Protein AF-0000000072336433 (afdb_homodimer)

Organism: Babesia divergens (NCBI:txid32595)

pLDDT: mean 91.92, std 10.94, range [42.88, 98.5]

Sequence (208 aa):
MDLQTISKKQLVAEVAQTVEMTQKDAGAVIDEFIRLIGKYLSENKEVSIPKFGLFHNSLRGARTMKNLKTGQMYTASPVYVPILRFYDGIKEEINQSLKPEQPQMDLQTISKKQLVAEVAQTVEMTQKDAGAVIDEFIRLIGKYLSENKEVSIPKFGLFHNSLRGARTMKNLKTGQMYTASPVYVPILRFYDGIKEEINQSLKPEQPQ

Solvent-accessible surface area (backbone atoms only — not comparable to full-atom values): 11335 Å² total; per-residue (Å²): 132,86,66,52,69,44,44,48,69,58,50,29,46,52,37,8,62,75,70,70,49,52,49,68,57,36,38,50,47,52,51,44,47,53,51,49,53,53,51,38,41,29,69,62,23,27,40,42,37,86,85,44,30,37,38,34,69,41,79,42,69,63,40,82,42,70,39,83,89,80,64,48,77,43,73,45,58,35,44,55,40,69,42,52,48,62,32,68,64,46,39,49,50,28,38,69,60,57,48,57,74,61,79,127,132,86,66,53,69,44,44,47,70,59,49,28,46,52,37,8,62,73,72,69,50,51,49,67,59,38,37,48,46,52,50,44,47,52,50,50,52,54,52,38,41,29,68,62,24,28,40,41,37,86,84,45,28,37,36,35,69,42,79,42,70,63,42,82,43,69,39,82,90,79,63,48,76,45,72,46,60,34,43,55,39,70,41,53,46,63,34,67,66,48,40,50,49,30,38,69,60,58,49,59,73,60,78,125

Structure (mmCIF, N/CA/C/O backbone):
data_AF-0000000072336433-model_v1
#
loop_
_entity.id
_entity.type
_entity.pdbx_description
1 polymer 'DNA-binding protein HU'
#
loop_
_atom_site.group_PDB
_atom_site.id
_atom_site.type_symbol
_atom_site.label_atom_id
_atom_site.label_alt_id
_atom_site.label_comp_id
_atom_site.label_asym_id
_atom_site.label_entity_id
_atom_site.label_seq_id
_atom_site.pdbx_PDB_ins_code
_atom_site.Cartn_x
_atom_site.Cartn_y
_atom_site.Cartn_z
_atom_site.occupancy
_atom_site.B_iso_or_equiv
_atom_site.auth_seq_id
_atom_site.auth_comp_id
_atom_site.auth_asym_id
_atom_site.auth_atom_id
_atom_site.pdbx_PDB_model_num
ATOM 1 N N . MET A 1 1 ? -19.062 1.707 13.086 1 43.38 1 MET A N 1
ATOM 2 C CA . MET A 1 1 ? -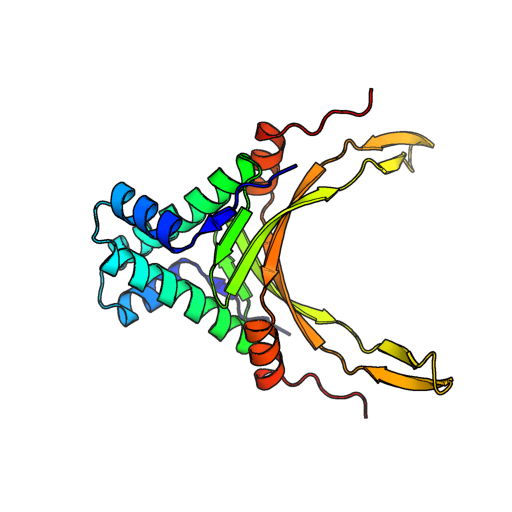19.297 1.31 11.695 1 43.38 1 MET A CA 1
ATOM 3 C C . MET A 1 1 ? -18.391 0.149 11.305 1 43.38 1 MET A C 1
ATOM 5 O O . MET A 1 1 ? -17.172 0.237 11.445 1 43.38 1 MET A O 1
ATOM 9 N N . ASP A 1 2 ? -18.656 -1.114 11.523 1 54.03 2 ASP A N 1
ATOM 10 C CA . ASP A 1 2 ? -18.062 -2.449 11.5 1 54.03 2 ASP A CA 1
ATOM 11 C C . ASP A 1 2 ? -17.344 -2.709 10.172 1 54.03 2 ASP A C 1
ATOM 13 O O . ASP A 1 2 ? -18 -2.955 9.156 1 54.03 2 ASP A O 1
ATOM 17 N N . LEU A 1 3 ? -16.188 -1.894 9.891 1 69.38 3 LEU A N 1
ATOM 18 C CA . LEU A 1 3 ? -15.523 -2.057 8.602 1 69.38 3 LEU A CA 1
ATOM 19 C C . LEU A 1 3 ? -15.141 -3.514 8.367 1 69.38 3 LEU A C 1
ATOM 21 O O . LEU A 1 3 ? -14.617 -4.176 9.266 1 69.38 3 LEU A O 1
ATOM 25 N N . GLN A 1 4 ? -15.906 -4.25 7.531 1 89.75 4 GLN A N 1
ATOM 26 C CA . GLN A 1 4 ? -15.609 -5.613 7.109 1 89.75 4 GLN A CA 1
ATOM 27 C C . GLN A 1 4 ? -14.164 -5.742 6.629 1 89.75 4 GLN A C 1
ATOM 29 O O . GLN A 1 4 ? -13.695 -4.922 5.844 1 89.75 4 GLN A O 1
ATOM 34 N N . THR A 1 5 ? -13.453 -6.664 7.363 1 94.75 5 THR A N 1
ATOM 35 C CA . THR A 1 5 ? -12.062 -6.91 7.004 1 94.75 5 THR A CA 1
ATOM 36 C C . THR A 1 5 ? -11.922 -8.219 6.238 1 94.75 5 THR A C 1
ATOM 38 O O . THR A 1 5 ? -12.422 -9.258 6.68 1 94.75 5 THR A O 1
ATOM 41 N N . ILE A 1 6 ? -11.344 -8.164 5.02 1 96.62 6 ILE A N 1
ATOM 42 C CA . ILE A 1 6 ? -11.055 -9.328 4.191 1 96.62 6 ILE A CA 1
ATOM 43 C C . ILE A 1 6 ? -9.664 -9.867 4.527 1 96.62 6 ILE A C 1
ATOM 45 O O . ILE A 1 6 ? -8.68 -9.117 4.527 1 96.62 6 ILE A O 1
ATOM 49 N N . SER A 1 7 ? -9.602 -11.148 4.805 1 96.88 7 SER A N 1
ATOM 50 C CA . SER A 1 7 ? -8.336 -11.766 5.172 1 96.88 7 SER A CA 1
ATOM 51 C C . SER A 1 7 ? -7.57 -12.242 3.938 1 96.88 7 SER A C 1
ATOM 53 O O . SER A 1 7 ? -8.156 -12.414 2.869 1 96.88 7 SER A O 1
ATOM 55 N N . LYS A 1 8 ? -6.273 -12.445 4.195 1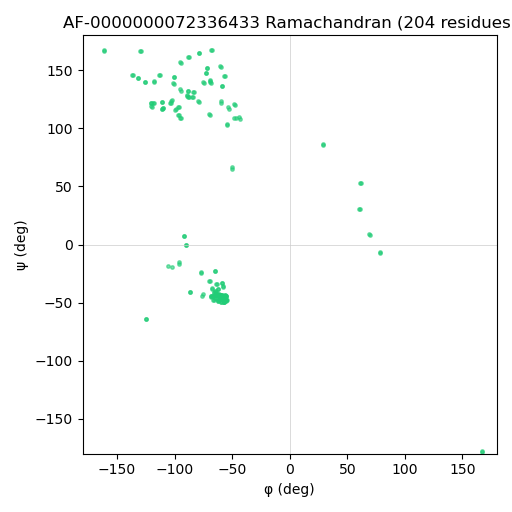 96.75 8 LYS A N 1
ATOM 56 C CA . LYS A 1 8 ? -5.441 -12.992 3.129 1 96.75 8 LYS A CA 1
ATOM 57 C C . LYS A 1 8 ? -5.996 -14.328 2.633 1 96.75 8 LYS A C 1
ATOM 59 O O . LYS A 1 8 ? -6 -14.594 1.429 1 96.75 8 LYS A O 1
ATOM 64 N N . LYS A 1 9 ? -6.344 -15.18 3.551 1 97 9 LYS A N 1
ATOM 65 C CA . LYS A 1 9 ? -6.867 -16.5 3.197 1 97 9 LYS A CA 1
ATOM 66 C C . LYS A 1 9 ? -8.07 -16.375 2.26 1 97 9 LYS A C 1
ATOM 68 O O . LYS A 1 9 ? -8.156 -17.094 1.262 1 97 9 LYS A O 1
ATOM 73 N N . GLN A 1 10 ? -9.023 -15.5 2.625 1 97.38 10 GLN A N 1
ATOM 74 C CA . GLN A 1 10 ? -10.188 -15.25 1.787 1 97.38 10 GLN A CA 1
ATOM 75 C C . GLN A 1 10 ? -9.781 -14.711 0.421 1 97.38 10 GLN A C 1
ATOM 77 O O . GLN A 1 10 ? -10.328 -15.125 -0.605 1 97.38 10 GLN A O 1
ATOM 82 N N . LEU A 1 11 ? -8.883 -13.773 0.429 1 97.62 11 LEU A N 1
ATOM 83 C CA . LEU A 1 11 ? -8.398 -13.18 -0.811 1 97.62 11 LEU A CA 1
ATOM 84 C C . LEU A 1 11 ? -7.77 -14.234 -1.711 1 97.62 11 LEU A C 1
ATOM 86 O O . LEU A 1 11 ? -8.07 -14.297 -2.904 1 97.62 11 LEU A O 1
ATOM 90 N N . VAL A 1 12 ? -6.93 -15.055 -1.073 1 98.19 12 VAL A N 1
ATOM 91 C CA . VAL A 1 12 ? -6.234 -16.109 -1.814 1 98.19 12 VAL A CA 1
ATOM 92 C C . VAL A 1 12 ? -7.254 -17.078 -2.418 1 98.19 12 VAL A C 1
ATOM 94 O O . VAL A 1 12 ? -7.117 -17.484 -3.57 1 98.19 12 VAL A O 1
ATOM 97 N N . ALA A 1 13 ? -8.227 -17.438 -1.655 1 98.25 13 ALA A N 1
ATOM 98 C CA . ALA A 1 13 ? -9.266 -18.344 -2.133 1 98.25 13 ALA A CA 1
ATOM 99 C C . ALA A 1 13 ? -9.992 -17.766 -3.342 1 98.25 13 ALA A C 1
ATOM 101 O O . ALA A 1 13 ? -10.234 -18.469 -4.324 1 98.25 13 ALA A O 1
ATOM 102 N N . GLU A 1 14 ? -10.312 -16.531 -3.303 1 98.06 14 GLU A N 1
ATOM 103 C CA . GLU A 1 14 ? -11.023 -15.875 -4.395 1 98.06 14 GLU A CA 1
ATOM 104 C C . GLU A 1 14 ? -10.141 -15.758 -5.637 1 98.06 14 GLU A C 1
ATOM 106 O O . GLU A 1 14 ? -10.609 -15.984 -6.758 1 98.06 14 GLU A O 1
ATOM 111 N N . VAL A 1 15 ? -8.906 -15.367 -5.41 1 98.12 15 VAL A N 1
ATOM 112 C CA . VAL A 1 15 ? -7.965 -15.297 -6.523 1 98.12 15 VAL A CA 1
ATOM 113 C C . VAL A 1 15 ? -7.855 -16.656 -7.195 1 98.12 15 VAL A C 1
ATOM 115 O O . VAL A 1 15 ? -7.949 -16.766 -8.422 1 98.12 15 VAL A O 1
ATOM 118 N N . ALA A 1 16 ? -7.648 -17.703 -6.398 1 98.06 16 ALA A N 1
ATOM 119 C CA . ALA A 1 16 ? -7.488 -19.062 -6.906 1 98.06 16 ALA A CA 1
ATOM 120 C C . ALA A 1 16 ? -8.68 -19.469 -7.758 1 98.06 16 ALA A C 1
ATOM 122 O O . ALA A 1 16 ? -8.516 -20.047 -8.828 1 98.06 16 ALA A O 1
ATOM 123 N N . GLN A 1 17 ? -9.836 -19.141 -7.266 1 98 17 GLN A N 1
ATOM 124 C CA . GLN A 1 17 ? -11.062 -19.469 -7.977 1 98 17 GLN A CA 1
ATOM 125 C C . GLN A 1 17 ? -11.133 -18.734 -9.312 1 98 17 GLN A C 1
ATOM 127 O O . GLN A 1 17 ? -11.469 -19.344 -10.336 1 98 17 GLN A O 1
ATOM 132 N N . THR A 1 18 ? -10.797 -17.516 -9.359 1 97.19 18 THR A N 1
ATOM 133 C CA . THR A 1 18 ? -10.906 -16.688 -10.547 1 97.19 18 THR A CA 1
ATOM 134 C C . THR A 1 18 ? -9.922 -17.125 -11.617 1 97.19 18 THR A C 1
ATOM 136 O O . THR A 1 18 ? -10.266 -17.188 -12.805 1 97.19 18 THR A O 1
ATOM 139 N N . VAL A 1 19 ? -8.664 -17.391 -11.188 1 96.81 19 VAL A N 1
ATOM 140 C CA . VAL A 1 19 ? -7.625 -17.719 -12.156 1 96.81 19 VAL A CA 1
ATOM 141 C C . VAL A 1 19 ? -7.586 -19.234 -12.375 1 96.81 19 VAL A C 1
ATOM 143 O O . VAL A 1 19 ? -6.73 -19.734 -13.102 1 96.81 19 VAL A O 1
ATOM 146 N N . GLU A 1 20 ? -8.453 -20 -11.688 1 96.88 20 GLU A N 1
ATOM 147 C CA . GLU A 1 20 ? -8.586 -21.453 -11.828 1 9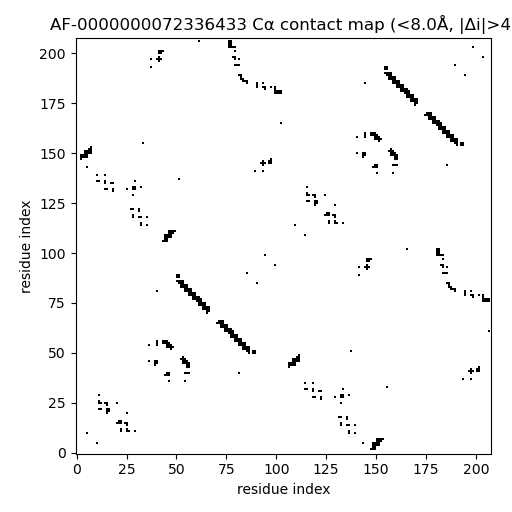6.88 20 GLU A CA 1
ATOM 148 C C . GLU A 1 20 ? -7.285 -22.156 -11.453 1 96.88 20 GLU A C 1
ATOM 150 O O . GLU A 1 20 ? -6.781 -22.984 -12.219 1 96.88 20 GLU A O 1
ATOM 155 N N . MET A 1 21 ? -6.77 -21.906 -10.367 1 97.06 21 MET A N 1
ATOM 156 C CA . MET A 1 21 ? -5.594 -22.531 -9.773 1 97.06 21 MET A CA 1
ATOM 157 C C . MET A 1 21 ? -5.883 -23 -8.344 1 97.06 21 MET A C 1
ATOM 159 O O . MET A 1 21 ? -6.953 -22.719 -7.805 1 97.06 21 MET A O 1
ATOM 163 N N . THR A 1 22 ? -4.977 -23.812 -7.836 1 97.19 22 THR A N 1
ATOM 164 C CA . THR A 1 22 ? -5.141 -24.234 -6.453 1 97.19 22 THR A CA 1
ATOM 165 C C . THR A 1 22 ? -4.844 -23.094 -5.488 1 97.19 22 THR A C 1
ATOM 167 O O . THR A 1 22 ? -4.086 -22.188 -5.82 1 97.19 22 THR A O 1
ATOM 170 N N . GLN A 1 23 ? -5.457 -23.141 -4.352 1 97.81 23 GLN A N 1
ATOM 171 C CA . GLN A 1 23 ? -5.18 -22.141 -3.324 1 97.81 23 GLN A CA 1
ATOM 172 C C . GLN A 1 23 ? -3.709 -22.141 -2.922 1 97.81 23 GLN A C 1
ATOM 174 O O . GLN A 1 23 ? -3.141 -21.109 -2.59 1 97.81 23 GLN A O 1
ATOM 179 N N . LYS A 1 24 ? -3.182 -23.328 -2.979 1 97.5 24 LYS A N 1
ATOM 180 C CA . LYS A 1 24 ? -1.769 -23.469 -2.645 1 97.5 24 LYS A CA 1
ATOM 181 C C . LYS A 1 24 ? -0.892 -22.672 -3.605 1 97.5 24 LYS A C 1
ATOM 183 O O . LYS A 1 24 ? -0.027 -21.906 -3.176 1 97.5 24 LYS A O 1
ATOM 188 N N . ASP A 1 25 ? -1.144 -22.844 -4.852 1 97.25 25 ASP A N 1
ATOM 189 C CA . ASP A 1 25 ? -0.359 -22.172 -5.879 1 97.25 25 ASP A CA 1
ATOM 190 C C . ASP A 1 25 ? -0.579 -20.656 -5.824 1 97.25 25 ASP A C 1
ATOM 192 O O . ASP A 1 25 ? 0.38 -19.891 -5.859 1 97.25 25 ASP A O 1
ATOM 196 N N . ALA A 1 26 ? -1.814 -20.25 -5.75 1 97.94 26 ALA A N 1
ATOM 197 C CA . ALA A 1 26 ? -2.133 -18.828 -5.66 1 97.94 26 ALA A CA 1
ATOM 198 C C . ALA A 1 26 ? -1.484 -18.188 -4.43 1 97.94 26 ALA A C 1
ATOM 200 O O . ALA A 1 26 ? -0.929 -17.094 -4.508 1 97.94 26 ALA A O 1
ATOM 201 N N . GLY A 1 27 ? -1.583 -18.906 -3.361 1 98 27 GLY A N 1
ATOM 202 C CA . GLY A 1 27 ? -0.98 -18.438 -2.125 1 98 27 GLY A CA 1
ATOM 203 C C . GLY A 1 27 ? 0.523 -18.25 -2.225 1 98 27 GLY A C 1
ATOM 204 O O . GLY A 1 27 ? 1.074 -17.281 -1.712 1 98 27 GLY A O 1
ATOM 205 N N . ALA A 1 28 ? 1.126 -19.219 -2.838 1 97.94 28 ALA A N 1
ATOM 206 C CA . ALA A 1 28 ? 2.576 -19.156 -2.998 1 97.94 28 ALA A CA 1
ATOM 207 C C . ALA A 1 28 ? 2.99 -17.938 -3.82 1 97.94 28 ALA A C 1
ATOM 209 O O . ALA A 1 28 ? 3.982 -17.281 -3.504 1 97.94 28 ALA A O 1
ATOM 210 N N . VAL A 1 29 ? 2.275 -17.719 -4.879 1 98.19 29 VAL A N 1
ATOM 211 C CA . VAL A 1 29 ? 2.566 -16.578 -5.746 1 98.19 29 VAL A CA 1
ATOM 212 C C . VAL A 1 29 ? 2.395 -15.273 -4.969 1 98.19 29 VAL A C 1
ATOM 214 O O . VAL A 1 29 ? 3.266 -14.406 -5.004 1 98.19 29 VAL A O 1
ATOM 217 N N . ILE A 1 30 ? 1.305 -15.133 -4.262 1 98.12 30 ILE A N 1
ATOM 218 C CA . ILE A 1 30 ? 1.001 -13.922 -3.506 1 98.12 30 ILE A CA 1
ATOM 219 C C . ILE A 1 30 ? 2.037 -13.727 -2.4 1 98.12 30 ILE A C 1
ATOM 221 O O . ILE A 1 30 ? 2.539 -12.617 -2.201 1 98.12 30 ILE A O 1
ATOM 225 N N . ASP A 1 31 ? 2.379 -14.781 -1.716 1 97.75 31 ASP A N 1
ATOM 226 C CA . ASP A 1 31 ? 3.383 -14.703 -0.659 1 97.75 31 ASP A CA 1
ATOM 227 C C . ASP A 1 31 ? 4.723 -14.227 -1.208 1 97.75 31 ASP A C 1
ATOM 229 O O . ASP A 1 31 ? 5.375 -13.367 -0.608 1 97.75 31 ASP A O 1
ATOM 233 N N . GLU A 1 32 ? 5.105 -14.781 -2.275 1 98.12 32 GLU A N 1
ATOM 234 C CA . GLU A 1 32 ? 6.379 -14.398 -2.877 1 98.12 32 GLU A CA 1
ATOM 235 C C . GLU A 1 32 ? 6.34 -12.953 -3.373 1 98.12 32 GLU A C 1
ATOM 237 O O . GLU A 1 32 ? 7.336 -12.234 -3.275 1 98.12 32 GLU A O 1
ATOM 242 N N . PHE A 1 33 ? 5.234 -12.586 -3.967 1 97.88 33 PHE A N 1
ATOM 243 C CA . PHE A 1 33 ? 5.043 -11.219 -4.438 1 97.88 33 PHE A CA 1
ATOM 244 C C . PHE A 1 33 ? 5.234 -10.219 -3.301 1 97.88 33 PHE A C 1
ATOM 246 O O . PHE A 1 33 ? 6 -9.266 -3.434 1 97.88 33 PHE A O 1
ATOM 253 N N . ILE A 1 34 ? 4.621 -10.461 -2.176 1 97.31 34 ILE A N 1
ATOM 254 C CA . ILE A 1 34 ? 4.691 -9.609 -0.992 1 97.31 34 ILE A CA 1
ATOM 255 C C . ILE A 1 34 ? 6.117 -9.602 -0.444 1 97.31 34 ILE A C 1
ATOM 257 O O . ILE A 1 34 ? 6.641 -8.547 -0.076 1 97.31 34 ILE A O 1
ATOM 261 N N . ARG A 1 35 ? 6.672 -10.75 -0.392 1 96.75 35 ARG A N 1
ATOM 262 C CA . ARG A 1 35 ? 8.047 -10.867 0.081 1 96.75 35 ARG A CA 1
ATOM 263 C C . ARG A 1 35 ? 8.992 -10.016 -0.759 1 96.75 35 ARG A C 1
ATOM 265 O O . ARG A 1 35 ? 9.844 -9.305 -0.218 1 96.75 35 ARG A O 1
ATOM 272 N N . LEU A 1 36 ? 8.867 -10.078 -2.055 1 97.44 36 LEU A N 1
ATOM 273 C CA . LEU A 1 36 ? 9.742 -9.344 -2.967 1 97.44 36 LEU A CA 1
ATOM 274 C C . LEU A 1 36 ? 9.562 -7.836 -2.795 1 97.44 36 LEU A C 1
ATOM 276 O O . LEU A 1 36 ? 10.539 -7.082 -2.877 1 97.44 36 LEU A O 1
ATOM 280 N N . ILE A 1 37 ? 8.352 -7.375 -2.617 1 97.31 37 ILE A N 1
ATOM 281 C CA . ILE A 1 37 ? 8.117 -5.957 -2.359 1 97.31 37 ILE A CA 1
ATOM 282 C C . ILE A 1 37 ? 8.898 -5.523 -1.12 1 97.31 37 ILE A C 1
ATOM 284 O O . ILE A 1 37 ? 9.609 -4.516 -1.145 1 97.31 37 ILE A O 1
ATOM 288 N N . GLY A 1 38 ? 8.742 -6.316 -0.056 1 96.31 38 GLY A N 1
ATOM 289 C CA . GLY A 1 38 ? 9.5 -6.027 1.151 1 96.31 38 GLY A CA 1
ATOM 290 C C . GLY A 1 38 ? 10.992 -5.98 0.918 1 96.31 38 GLY A C 1
ATOM 291 O O . GLY A 1 38 ? 11.68 -5.094 1.427 1 96.31 38 GLY A O 1
ATOM 292 N N . LYS A 1 39 ? 11.461 -6.926 0.202 1 96.19 39 LYS A N 1
ATOM 293 C CA . LYS A 1 39 ? 12.883 -7.012 -0.11 1 96.19 39 LYS A CA 1
ATOM 294 C C . LYS A 1 39 ? 13.359 -5.766 -0.852 1 96.19 39 LYS A C 1
ATOM 296 O O . LYS A 1 39 ? 14.375 -5.168 -0.483 1 96.19 39 LYS A O 1
ATOM 301 N N . TYR A 1 40 ? 12.656 -5.387 -1.872 1 97.06 40 TYR A N 1
ATOM 302 C CA . TYR A 1 40 ? 13.086 -4.258 -2.691 1 97.06 40 TYR A CA 1
ATOM 303 C C . TYR A 1 40 ? 13.008 -2.953 -1.908 1 97.06 40 TYR A C 1
ATOM 305 O O . TYR A 1 40 ? 13.859 -2.076 -2.062 1 97.06 40 TYR A O 1
ATOM 313 N N . LEU A 1 41 ? 12.016 -2.789 -1.088 1 96.56 41 LEU A N 1
ATOM 314 C CA . LEU A 1 41 ? 11.938 -1.616 -0.223 1 96.56 41 LEU A CA 1
ATOM 315 C C . LEU A 1 41 ? 13.109 -1.578 0.749 1 96.56 41 LEU A C 1
ATOM 317 O O . LEU A 1 41 ? 13.641 -0.504 1.051 1 96.56 41 LEU A O 1
ATOM 321 N N . SER A 1 42 ? 13.461 -2.742 1.212 1 95.56 42 SER A N 1
ATOM 322 C CA . SER A 1 42 ? 14.609 -2.822 2.113 1 95.56 42 SER A CA 1
ATOM 323 C C . SER A 1 42 ? 15.898 -2.428 1.404 1 95.56 42 SER A C 1
ATOM 325 O O . SER A 1 42 ? 16.891 -2.104 2.053 1 95.56 42 SER A O 1
ATOM 327 N N . GLU A 1 43 ? 15.922 -2.533 0.115 1 95.12 43 GLU A N 1
ATOM 328 C CA . GLU A 1 43 ? 17.047 -2.102 -0.707 1 95.12 43 GLU A CA 1
ATOM 329 C C . GLU A 1 43 ? 16.875 -0.664 -1.184 1 95.12 43 GLU A C 1
ATOM 331 O O . GLU A 1 43 ? 17.594 -0.203 -2.072 1 95.12 43 GLU A O 1
ATOM 336 N N . ASN A 1 44 ? 15.859 -0.012 -0.679 1 95 44 ASN A N 1
ATOM 337 C CA . ASN A 1 44 ? 15.484 1.362 -0.996 1 95 44 ASN A CA 1
ATOM 338 C C . ASN A 1 44 ? 15.156 1.526 -2.477 1 95 44 ASN A C 1
ATOM 340 O O . ASN A 1 44 ? 15.461 2.562 -3.072 1 95 44 ASN A O 1
ATOM 344 N N . LYS A 1 45 ? 14.664 0.486 -3.068 1 96.62 45 LYS A N 1
ATOM 345 C CA . LYS A 1 45 ? 14.164 0.542 -4.441 1 96.62 45 LYS A CA 1
ATOM 346 C C . LYS A 1 45 ? 12.656 0.782 -4.469 1 96.62 45 LYS A C 1
ATOM 348 O O . LYS A 1 45 ? 11.953 0.472 -3.504 1 96.62 45 LYS A O 1
ATOM 353 N N . GLU A 1 46 ? 12.195 1.318 -5.566 1 97.62 46 GLU A N 1
ATOM 354 C CA . GLU A 1 46 ? 10.766 1.55 -5.75 1 97.62 46 GLU A CA 1
ATOM 355 C C . GLU A 1 46 ? 10.141 0.461 -6.613 1 97.62 46 GLU A C 1
ATOM 357 O O . GLU A 1 46 ? 10.789 -0.085 -7.508 1 97.62 46 GLU A O 1
ATOM 362 N N . VAL A 1 47 ? 8.961 0.127 -6.301 1 97.88 47 VAL A N 1
ATOM 363 C CA . VAL A 1 47 ? 8.219 -0.872 -7.066 1 97.88 47 VAL A CA 1
ATOM 364 C C . VAL A 1 47 ? 6.969 -0.24 -7.668 1 97.88 47 VAL A C 1
ATOM 366 O O . VAL A 1 47 ? 6.102 0.249 -6.938 1 97.88 47 VAL A O 1
ATOM 369 N N . SER A 1 48 ? 6.867 -0.297 -8.977 1 97.88 48 SER A N 1
ATOM 370 C CA . SER A 1 48 ? 5.738 0.315 -9.672 1 97.88 48 SER A CA 1
ATOM 371 C C . SER A 1 48 ? 4.816 -0.742 -10.273 1 97.88 48 SER A C 1
ATOM 373 O O . SER A 1 48 ? 5.266 -1.606 -11.031 1 97.88 48 SER A O 1
ATOM 375 N N . ILE A 1 49 ? 3.592 -0.714 -9.914 1 97.31 49 ILE A N 1
ATOM 376 C CA . ILE A 1 49 ? 2.555 -1.565 -10.484 1 97.31 49 ILE A CA 1
ATOM 377 C C . ILE A 1 49 ? 1.583 -0.714 -11.305 1 97.31 49 ILE A C 1
ATOM 379 O O . ILE A 1 49 ? 0.853 0.109 -10.742 1 97.31 49 ILE A O 1
ATOM 383 N N . PRO A 1 50 ? 1.523 -0.956 -12.555 1 96.06 50 PRO A N 1
ATOM 384 C CA . PRO A 1 50 ? 0.646 -0.147 -13.406 1 96.06 50 PRO A CA 1
ATOM 385 C C . PRO A 1 50 ? -0.816 -0.207 -12.969 1 96.06 50 PRO A C 1
ATOM 387 O O . PRO A 1 50 ? -1.307 -1.271 -12.578 1 96.06 50 PRO A O 1
ATOM 390 N N . LYS A 1 51 ? -1.447 1.009 -12.977 1 93.62 51 LYS A N 1
ATOM 391 C CA . LYS A 1 51 ? -2.873 1.166 -12.703 1 93.62 51 LYS A CA 1
ATOM 392 C C . LYS A 1 51 ? -3.188 0.882 -11.234 1 93.62 51 LYS A C 1
ATOM 394 O O . LYS A 1 51 ? -4.352 0.711 -10.867 1 93.62 51 LYS A O 1
ATOM 399 N N . PHE A 1 52 ? -2.186 0.734 -10.477 1 96.5 52 PHE A N 1
ATOM 400 C CA . PHE A 1 52 ? -2.393 0.423 -9.062 1 96.5 52 PHE A CA 1
ATOM 401 C C . PHE A 1 52 ? -1.684 1.439 -8.18 1 96.5 52 PHE A C 1
ATOM 403 O O . PHE A 1 52 ? -2.332 2.26 -7.523 1 96.5 52 PHE A O 1
ATOM 410 N N . GLY A 1 53 ? -0.311 1.434 -8.305 1 97.75 53 GLY A N 1
ATOM 411 C CA . GLY A 1 53 ? 0.39 2.398 -7.473 1 97.75 53 GLY A CA 1
ATOM 412 C C . GLY A 1 53 ? 1.887 2.158 -7.41 1 97.75 53 GLY A C 1
ATOM 413 O O . GLY A 1 53 ? 2.406 1.267 -8.086 1 97.75 53 GLY A O 1
ATOM 414 N N . LEU A 1 54 ? 2.531 3.023 -6.617 1 98.12 54 LEU A N 1
ATOM 415 C CA . LEU A 1 54 ? 3.98 3.018 -6.453 1 98.12 54 LEU A CA 1
ATOM 416 C C . LEU A 1 54 ? 4.359 2.785 -4.992 1 98.12 54 LEU A C 1
ATOM 418 O O . LEU A 1 54 ? 3.961 3.553 -4.113 1 98.12 54 LEU A O 1
ATOM 422 N N . PHE A 1 55 ? 5.148 1.684 -4.773 1 98.19 55 PHE A N 1
ATOM 423 C CA . PHE A 1 55 ? 5.734 1.432 -3.461 1 98.19 55 PHE A CA 1
ATOM 424 C C . PHE A 1 55 ? 7.086 2.125 -3.332 1 98.19 55 PHE A C 1
ATOM 426 O O . PHE A 1 55 ? 7.941 1.997 -4.211 1 98.19 55 PHE A O 1
ATOM 433 N N . HIS A 1 56 ? 7.262 2.816 -2.24 1 97.62 56 HIS A N 1
ATOM 434 C CA . HIS A 1 56 ? 8.547 3.457 -1.995 1 97.62 56 HIS A CA 1
ATOM 435 C C . HIS A 1 56 ? 8.719 3.807 -0.521 1 97.62 56 HIS A C 1
ATOM 437 O O . HIS A 1 56 ? 7.766 3.717 0.257 1 97.62 56 HIS A O 1
ATOM 443 N N . ASN A 1 57 ? 9.984 4.148 -0.14 1 96.44 57 ASN A N 1
ATOM 444 C CA . ASN A 1 57 ? 10.266 4.566 1.229 1 96.44 57 ASN A CA 1
ATOM 445 C C . ASN A 1 57 ? 10.234 6.086 1.367 1 96.44 57 ASN A C 1
ATOM 447 O O . ASN A 1 57 ? 10.734 6.805 0.498 1 96.44 57 ASN A O 1
ATOM 451 N N . SER A 1 58 ? 9.562 6.473 2.35 1 96 58 SER A N 1
ATOM 452 C CA . SER A 1 58 ? 9.656 7.875 2.744 1 96 58 SER A CA 1
ATOM 453 C C . SER A 1 58 ? 10.594 8.055 3.936 1 96 58 SER A C 1
ATOM 455 O O . SER A 1 58 ? 10.586 7.238 4.863 1 96 58 SER A O 1
ATOM 457 N N . LEU A 1 59 ? 11.398 9.07 3.879 1 93.44 59 LEU A N 1
ATOM 458 C CA . LEU A 1 59 ? 12.297 9.359 4.992 1 93.44 59 LEU A CA 1
ATOM 459 C C . LEU A 1 59 ? 11.695 10.414 5.914 1 93.44 59 LEU A C 1
ATOM 461 O O . LEU A 1 59 ? 11.469 11.547 5.496 1 93.44 59 LEU A O 1
ATOM 465 N N . ARG A 1 60 ? 11.383 9.898 7.055 1 91.5 60 ARG A N 1
ATOM 466 C CA . ARG A 1 60 ? 10.906 10.828 8.07 1 91.5 60 ARG A CA 1
ATOM 467 C C . ARG A 1 60 ? 12.062 11.398 8.883 1 91.5 60 ARG A C 1
ATOM 469 O O . ARG A 1 60 ? 12.914 10.648 9.367 1 91.5 60 ARG A O 1
ATOM 476 N N . GLY A 1 61 ? 12.094 12.664 8.945 1 89.62 61 GLY A N 1
ATOM 477 C CA . GLY A 1 61 ? 13.211 13.359 9.555 1 89.62 61 GLY A CA 1
ATOM 478 C C . GLY A 1 61 ? 13.297 13.148 11.055 1 89.62 61 GLY A C 1
ATOM 479 O O . GLY A 1 61 ? 12.344 12.664 11.672 1 89.62 61 GLY A O 1
ATOM 480 N N . ALA A 1 62 ? 14.477 13.578 11.516 1 88.12 62 ALA A N 1
ATOM 481 C CA . ALA A 1 62 ? 14.688 13.523 12.961 1 88.12 62 ALA A CA 1
ATOM 482 C C . ALA A 1 62 ? 13.805 14.539 13.68 1 88.12 62 ALA A C 1
ATOM 484 O O . ALA A 1 62 ? 13.516 15.609 13.148 1 88.12 62 ALA A O 1
ATOM 485 N N . ARG A 1 63 ? 13.367 14.008 14.727 1 86.75 63 ARG A N 1
ATOM 486 C CA . ARG A 1 63 ? 12.516 14.875 15.539 1 86.75 63 ARG A CA 1
ATOM 487 C C . ARG A 1 63 ? 13.023 14.961 16.969 1 86.75 63 ARG A C 1
ATOM 489 O O . ARG A 1 63 ? 13.57 13.984 17.5 1 86.75 63 ARG A O 1
ATOM 496 N N . THR A 1 64 ? 12.906 16.234 17.406 1 88.19 64 THR A N 1
ATOM 497 C CA . THR A 1 64 ? 13.242 16.422 18.828 1 88.19 64 THR A CA 1
ATOM 498 C C . THR A 1 64 ? 11.984 16.391 19.688 1 88.19 64 THR A C 1
ATOM 500 O O . THR A 1 64 ? 11 17.078 19.375 1 88.19 64 THR A O 1
ATOM 503 N N . MET A 1 65 ? 12.047 15.375 20.547 1 86.19 65 MET A N 1
ATOM 504 C CA . MET A 1 65 ? 10.891 15.203 21.422 1 86.19 65 MET A CA 1
ATOM 505 C C . MET A 1 65 ? 11.258 15.492 22.875 1 86.19 65 MET A C 1
ATOM 507 O O . MET A 1 65 ? 12.422 15.375 23.25 1 86.19 65 MET A O 1
ATOM 511 N N . LYS A 1 66 ? 10.258 16.062 23.562 1 88.62 66 LYS A N 1
ATOM 512 C CA . LYS A 1 66 ? 10.461 16.344 24.984 1 88.62 66 LYS A CA 1
ATOM 513 C C . LYS A 1 66 ? 9.734 15.336 25.859 1 88.62 66 LYS A C 1
ATOM 515 O O . LYS A 1 66 ? 8.547 15.078 25.656 1 88.62 66 LYS A O 1
ATOM 520 N N . ASN A 1 67 ? 10.477 14.633 26.719 1 88.31 67 ASN A N 1
ATOM 521 C CA . ASN A 1 67 ? 9.867 13.734 27.688 1 88.31 67 ASN A CA 1
ATOM 522 C C . ASN A 1 67 ? 9.117 14.5 28.781 1 88.31 67 ASN A C 1
ATOM 524 O O . ASN A 1 67 ? 9.711 15.312 29.5 1 88.31 67 ASN A O 1
ATOM 528 N N . LEU A 1 68 ? 7.898 14.312 28.688 1 88 68 LEU A N 1
ATOM 529 C CA . LEU A 1 68 ? 7.031 15.07 29.578 1 88 68 LEU A CA 1
ATOM 530 C C . LEU A 1 68 ? 7.398 14.805 31.031 1 88 68 LEU A C 1
ATOM 532 O O . LEU A 1 68 ? 7.344 15.711 31.875 1 88 68 LEU A O 1
ATOM 536 N N . LYS A 1 69 ? 7.801 13.625 31.438 1 92.69 69 LYS A N 1
ATOM 537 C CA . LYS A 1 69 ? 8.078 13.203 32.812 1 92.69 69 LYS A CA 1
ATOM 538 C C . LYS A 1 69 ? 9.414 13.758 33.281 1 92.69 69 LYS A C 1
ATOM 540 O O . LYS A 1 69 ? 9.523 14.234 34.406 1 92.69 69 LYS A O 1
ATOM 545 N N . THR A 1 70 ? 10.531 13.781 32.594 1 92.06 70 THR A N 1
ATOM 546 C CA . THR A 1 70 ? 11.883 14.125 33 1 92.06 70 THR A CA 1
ATOM 547 C C . THR A 1 70 ? 12.266 15.523 32.531 1 92.06 70 THR A C 1
ATOM 549 O O . THR A 1 70 ? 13.219 16.125 33.031 1 92.06 70 THR A O 1
ATOM 552 N N . GLY A 1 71 ? 11.469 15.898 31.547 1 89.31 71 GLY A N 1
ATOM 553 C CA . GLY A 1 71 ? 11.805 17.172 30.938 1 89.31 71 GLY A CA 1
ATOM 554 C C . GLY A 1 71 ? 12.961 17.094 29.969 1 89.31 71 GLY A C 1
ATOM 555 O O . GLY A 1 71 ? 13.344 18.109 29.359 1 89.31 71 GLY A O 1
ATOM 556 N N . GLN A 1 72 ? 13.648 15.953 29.859 1 90.31 72 GLN A N 1
ATOM 557 C CA . GLN A 1 72 ? 14.805 15.766 28.984 1 90.31 72 GLN A CA 1
ATOM 558 C C . GLN A 1 72 ? 14.367 15.656 27.516 1 90.31 72 GLN A C 1
ATOM 560 O O . GLN A 1 72 ? 13.344 15.047 27.219 1 90.31 72 GLN A O 1
ATOM 565 N N . MET A 1 73 ? 15.281 16.391 26.688 1 90.19 73 MET A N 1
ATOM 566 C CA . MET A 1 73 ? 15.062 16.312 25.234 1 90.19 73 MET A CA 1
ATOM 567 C C . MET A 1 73 ? 15.719 15.055 24.656 1 90.19 73 MET A C 1
ATOM 569 O O . MET A 1 73 ? 16.797 14.656 25.094 1 90.19 73 MET A O 1
ATOM 573 N N . TYR A 1 74 ? 14.984 14.266 23.953 1 87.31 74 TYR A N 1
ATOM 574 C CA . TYR A 1 74 ? 15.57 13.164 23.188 1 87.31 74 TYR A CA 1
ATOM 575 C C . TYR A 1 74 ? 15.305 13.336 21.688 1 87.31 74 TYR A C 1
ATOM 577 O O . TYR A 1 74 ? 14.352 14.016 21.297 1 87.31 74 TYR A O 1
ATOM 585 N N . THR A 1 75 ? 16.375 12.992 20.938 1 84.5 75 THR A N 1
ATOM 586 C CA . THR A 1 75 ? 16.25 13.078 19.484 1 84.5 75 THR A CA 1
ATOM 587 C C . THR A 1 75 ? 15.945 11.711 18.891 1 84.5 75 THR A C 1
ATOM 589 O O . THR A 1 75 ? 16.688 10.75 19.109 1 84.5 75 THR A O 1
ATOM 592 N N . ALA A 1 76 ? 14.805 11.664 18.312 1 85.12 76 ALA A N 1
ATOM 593 C CA . ALA A 1 76 ? 14.492 10.461 17.547 1 85.12 76 ALA A CA 1
ATOM 594 C C . ALA A 1 76 ? 15.156 10.508 16.172 1 85.12 76 ALA A C 1
ATOM 596 O O . ALA A 1 76 ? 15.07 11.516 15.469 1 85.12 76 ALA A O 1
ATOM 597 N N . SER A 1 77 ? 15.945 9.5 15.898 1 87.88 77 SER A N 1
ATOM 598 C CA . SER A 1 77 ? 16.672 9.391 14.641 1 87.88 77 SER A CA 1
ATOM 599 C C . SER A 1 77 ? 15.719 9.359 13.453 1 87.88 77 SER A C 1
ATOM 601 O O . SER A 1 77 ? 14.562 8.969 13.594 1 87.88 77 SER A O 1
ATOM 603 N N . PRO A 1 78 ? 16.141 9.781 12.352 1 91.94 78 PRO A N 1
ATOM 604 C CA . PRO A 1 78 ? 15.328 9.625 11.141 1 91.94 78 PRO A CA 1
ATOM 605 C C . PRO A 1 78 ? 14.953 8.172 10.867 1 91.94 78 PRO A C 1
ATOM 607 O O . PRO A 1 78 ? 15.719 7.258 11.211 1 91.94 78 PRO A O 1
ATOM 610 N N . VAL A 1 79 ? 13.773 8 10.352 1 91.88 79 VAL A N 1
ATOM 611 C CA . VAL A 1 79 ? 13.297 6.648 10.086 1 91.88 79 VAL A CA 1
ATOM 612 C C . VAL A 1 79 ? 12.734 6.566 8.672 1 91.88 79 VAL A C 1
ATOM 614 O O . VAL A 1 79 ? 12.148 7.531 8.172 1 91.88 79 VAL A O 1
ATOM 617 N N . TYR A 1 80 ? 12.969 5.434 8.031 1 94.5 80 TYR A N 1
ATOM 618 C CA . TYR A 1 80 ? 12.312 5.121 6.77 1 94.5 80 TYR A CA 1
ATOM 619 C C . TYR A 1 80 ? 10.93 4.527 7.004 1 94.5 80 TYR A C 1
ATOM 621 O O . TYR A 1 80 ? 10.758 3.635 7.84 1 94.5 80 TYR A O 1
ATOM 629 N N . VAL A 1 81 ? 10 5.078 6.305 1 95.44 81 VAL A N 1
ATOM 630 C CA . VAL A 1 81 ? 8.633 4.574 6.363 1 95.44 81 VAL A CA 1
ATOM 631 C C . VAL A 1 81 ? 8.195 4.117 4.973 1 95.44 81 VAL A C 1
ATOM 633 O O . VAL A 1 81 ? 8.203 4.902 4.023 1 95.44 81 VAL A O 1
ATOM 636 N N . PRO A 1 82 ? 7.883 2.838 4.867 1 97.44 82 PRO A N 1
ATOM 637 C CA . PRO A 1 82 ? 7.352 2.396 3.576 1 97.44 82 PRO A CA 1
ATOM 638 C C . PRO A 1 82 ? 5.957 2.957 3.291 1 97.44 82 PRO A C 1
ATOM 640 O O . PRO A 1 82 ? 5.129 3.053 4.199 1 97.44 82 PRO A O 1
ATOM 643 N N . ILE A 1 83 ? 5.758 3.33 2.025 1 97.81 83 ILE A N 1
ATOM 644 C CA . ILE A 1 83 ? 4.496 3.93 1.605 1 97.81 83 ILE A CA 1
ATOM 645 C C . ILE A 1 83 ? 4.055 3.326 0.273 1 97.81 83 ILE A C 1
ATOM 647 O O . ILE A 1 83 ? 4.891 2.963 -0.557 1 97.81 83 ILE A O 1
ATOM 651 N N . LEU A 1 84 ? 2.76 3.193 0.103 1 98.5 84 LEU A N 1
ATOM 652 C CA . LEU A 1 84 ? 2.166 2.939 -1.204 1 98.5 84 LEU A CA 1
ATOM 653 C C . LEU A 1 84 ? 1.391 4.16 -1.694 1 98.5 84 LEU A C 1
ATOM 655 O O . LEU A 1 84 ? 0.408 4.566 -1.07 1 98.5 84 LEU A O 1
ATOM 659 N N . ARG A 1 85 ? 1.857 4.691 -2.787 1 97.44 85 ARG A N 1
ATOM 660 C CA . ARG A 1 85 ? 1.126 5.762 -3.457 1 97.44 85 ARG A CA 1
ATOM 661 C C . ARG A 1 85 ? 0.23 5.207 -4.559 1 97.44 85 ARG A C 1
ATOM 663 O O . ARG A 1 85 ? 0.71 4.855 -5.641 1 97.44 85 ARG A O 1
ATOM 670 N N . PHE A 1 86 ? -1.062 5.23 -4.328 1 98.19 86 PHE A N 1
ATOM 671 C CA . PHE A 1 86 ? -2.002 4.73 -5.324 1 98.19 86 PHE A CA 1
ATOM 672 C C . PHE A 1 86 ? -2.105 5.688 -6.504 1 98.19 86 PHE A C 1
ATOM 674 O O . PHE A 1 86 ? -2.057 6.906 -6.324 1 98.19 86 PHE A O 1
ATOM 681 N N . TYR A 1 87 ? -2.324 5.152 -7.66 1 96.94 87 TYR A N 1
ATOM 682 C CA . TYR A 1 87 ? -2.521 5.988 -8.836 1 96.94 87 TYR A CA 1
ATOM 683 C C . TYR A 1 87 ? -3.938 6.551 -8.875 1 96.94 87 TYR A C 1
ATOM 685 O O . TYR A 1 87 ? -4.828 6.055 -8.18 1 96.94 87 TYR A O 1
ATOM 693 N N . ASP A 1 88 ? -4.125 7.512 -9.664 1 95 88 ASP A N 1
ATOM 694 C CA . ASP A 1 88 ? -5.371 8.266 -9.688 1 95 88 ASP A CA 1
ATOM 695 C C . ASP A 1 88 ? -6.543 7.383 -10.102 1 95 88 ASP A C 1
ATOM 697 O O . ASP A 1 88 ? -7.672 7.574 -9.641 1 95 88 ASP A O 1
ATOM 701 N N . GLY A 1 89 ? -6.27 6.5 -10.938 1 95.25 89 GLY A N 1
ATOM 702 C CA . GLY A 1 89 ? -7.324 5.617 -11.414 1 95.25 89 GLY A CA 1
ATOM 703 C C . GLY A 1 89 ? -8.055 4.898 -10.289 1 95.25 89 GLY A C 1
ATOM 704 O O . GLY A 1 89 ? -9.281 4.855 -10.273 1 95.25 89 GLY A O 1
ATOM 705 N N . ILE A 1 90 ? -7.344 4.352 -9.414 1 95.5 90 ILE A N 1
ATOM 706 C CA . ILE A 1 90 ? -7.918 3.625 -8.281 1 95.5 90 ILE A CA 1
ATOM 707 C C . ILE A 1 90 ? -8.695 4.59 -7.395 1 95.5 90 ILE A C 1
ATOM 709 O O . ILE A 1 90 ? -9.812 4.285 -6.965 1 95.5 90 ILE A O 1
ATOM 713 N N . LYS A 1 91 ? -8.109 5.715 -7.098 1 94.06 91 LYS A N 1
ATOM 714 C CA . LYS A 1 91 ? -8.766 6.73 -6.281 1 94.06 91 LYS A CA 1
ATOM 715 C C . LYS A 1 91 ? -10.109 7.137 -6.879 1 94.06 91 LYS A C 1
ATOM 717 O O . LYS A 1 91 ? -11.109 7.254 -6.164 1 94.06 91 LYS A O 1
ATOM 722 N N . GLU A 1 92 ? -10.07 7.324 -8.172 1 93.88 92 GLU A N 1
ATOM 723 C CA . GLU A 1 92 ? -11.297 7.707 -8.867 1 93.88 92 GLU A CA 1
ATOM 724 C C . GLU A 1 92 ? -12.352 6.613 -8.773 1 93.88 92 GLU A C 1
ATOM 726 O O . GLU A 1 92 ? -13.531 6.895 -8.562 1 93.88 92 GLU A O 1
ATOM 731 N N . GLU A 1 93 ? -11.898 5.449 -8.93 1 94.38 93 GLU A N 1
ATOM 732 C CA . GLU A 1 93 ? -12.812 4.316 -8.836 1 94.38 93 GLU A CA 1
ATOM 733 C C . GLU A 1 93 ? -13.453 4.238 -7.453 1 94.38 93 GLU A C 1
ATOM 735 O O . GLU A 1 93 ? -14.664 4.023 -7.336 1 94.38 93 GLU A O 1
ATOM 740 N N . ILE A 1 94 ? -12.703 4.367 -6.461 1 95.06 94 ILE A N 1
ATOM 741 C CA . ILE A 1 94 ? -13.18 4.293 -5.082 1 95.06 94 ILE A CA 1
ATOM 742 C C . ILE A 1 94 ? -14.188 5.41 -4.82 1 95.06 94 ILE A C 1
ATOM 744 O O . ILE A 1 94 ? -15.242 5.172 -4.234 1 95.06 94 ILE A O 1
ATOM 748 N N . ASN A 1 95 ? -13.844 6.57 -5.324 1 93.62 95 ASN A N 1
ATOM 749 C CA . ASN A 1 95 ? -14.703 7.711 -5.047 1 93.62 95 ASN A CA 1
ATOM 750 C C . ASN A 1 95 ? -15.961 7.691 -5.918 1 93.62 95 ASN A C 1
ATOM 752 O O . ASN A 1 95 ? -16.969 8.32 -5.582 1 93.62 95 ASN A O 1
ATOM 756 N N . GLN A 1 96 ? -15.891 7.039 -7.07 1 92.56 96 GLN A N 1
ATOM 757 C CA . GLN A 1 96 ? -17.078 6.82 -7.887 1 92.56 96 GLN A CA 1
ATOM 758 C C . GLN A 1 96 ? -18.031 5.836 -7.219 1 92.56 96 GLN A C 1
ATOM 760 O O . GLN A 1 96 ? -19.25 5.973 -7.332 1 92.56 96 GLN A O 1
ATOM 765 N N . SER A 1 97 ? -17.469 4.949 -6.508 1 92.44 97 SER A N 1
ATOM 766 C CA . SER A 1 97 ? -18.266 3.896 -5.871 1 92.44 97 SER A CA 1
ATOM 767 C C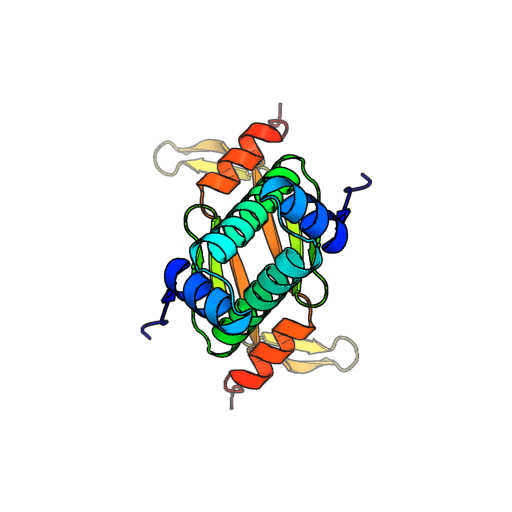 . SER A 1 97 ? -18.797 4.352 -4.52 1 92.44 97 SER A C 1
ATOM 769 O O . SER A 1 97 ? -19.938 4.039 -4.16 1 92.44 97 SER A O 1
ATOM 771 N N . LEU A 1 98 ? -18.125 5.008 -3.701 1 88.06 98 LEU A N 1
ATOM 772 C CA . LEU A 1 98 ? -18.484 5.34 -2.328 1 88.06 98 LEU A CA 1
ATOM 773 C C . LEU A 1 98 ? -19.109 6.727 -2.252 1 88.06 98 LEU A C 1
ATOM 775 O O . LEU A 1 98 ? -19.969 6.98 -1.4 1 88.06 98 LEU A O 1
ATOM 779 N N . LYS A 1 99 ? -19 7.539 -3.168 1 79.69 99 LYS A N 1
ATOM 780 C CA . LYS A 1 99 ? -19.516 8.898 -3.254 1 79.69 99 LYS A CA 1
ATOM 781 C C . LYS A 1 99 ? -19.625 9.539 -1.872 1 79.69 99 LYS A C 1
ATOM 783 O O . LYS A 1 99 ? -20.594 9.32 -1.152 1 79.69 99 LYS A O 1
ATOM 788 N N . PRO A 1 100 ? -18.484 10.125 -1.469 1 73 100 PRO A N 1
ATOM 789 C CA . PRO A 1 100 ? -18.609 10.766 -0.16 1 73 100 PRO A CA 1
ATOM 790 C C . PRO A 1 100 ? -19.672 11.859 -0.137 1 73 100 PRO A C 1
ATOM 792 O O . PRO A 1 100 ? -19.953 12.484 -1.168 1 73 100 PRO A O 1
ATOM 795 N N . GLU A 1 101 ? -20.594 11.758 0.716 1 63.59 101 GLU A N 1
ATOM 796 C CA . GLU A 1 101 ? -21.703 12.703 0.79 1 63.59 101 GLU A CA 1
ATOM 797 C C . GLU A 1 101 ? -21.219 14.148 0.762 1 63.59 101 GLU A C 1
ATOM 799 O O . GLU A 1 101 ? -20.219 14.477 1.416 1 63.59 101 GLU A O 1
ATOM 804 N N . GLN A 1 102 ? -21.516 14.789 -0.434 1 59.72 102 GLN A N 1
ATOM 805 C CA . GLN A 1 102 ? -21.234 16.203 -0.613 1 59.72 102 GLN A CA 1
ATOM 806 C C . GLN A 1 102 ? -21.859 17.047 0.507 1 59.72 102 GLN A C 1
ATOM 808 O O . GLN A 1 102 ? -22.922 16.688 1.023 1 59.72 102 GLN A O 1
ATOM 813 N N . PRO A 1 103 ? -20.938 17.75 1.289 1 55.59 103 PRO A N 1
ATOM 814 C CA . PRO A 1 103 ? -21.609 18.641 2.227 1 55.59 103 PRO A CA 1
ATOM 815 C C . PRO A 1 103 ? -22.766 19.422 1.582 1 55.59 103 PRO A C 1
ATOM 817 O O . PRO A 1 103 ? -22.656 19.844 0.427 1 55.59 103 PRO A O 1
ATOM 820 N N . GLN A 1 104 ? -24.047 19.125 1.916 1 42.94 104 GLN A N 1
ATOM 821 C CA . GLN A 1 104 ? -25.109 20.047 1.543 1 42.94 104 GLN A CA 1
ATOM 822 C C . GLN A 1 104 ? -24.719 21.484 1.864 1 42.94 104 GLN A C 1
ATOM 824 O O . GLN A 1 104 ? -24.094 21.75 2.9 1 42.94 104 GLN A O 1
ATOM 829 N N . MET B 1 1 ? 19.703 11.156 -6.641 1 43.09 1 MET B N 1
ATOM 830 C CA . MET B 1 1 ? 19.906 9.781 -6.195 1 43.09 1 MET B CA 1
ATOM 831 C C . MET B 1 1 ? 18.953 8.828 -6.898 1 43.09 1 MET B C 1
ATOM 833 O O . MET B 1 1 ? 17.734 9.023 -6.852 1 43.09 1 MET B O 1
ATOM 837 N N . ASP B 1 2 ? 19.172 8.289 -8.07 1 54.34 2 ASP B N 1
ATOM 838 C CA . ASP B 1 2 ? 18.516 7.523 -9.133 1 54.34 2 ASP B CA 1
ATOM 839 C C . ASP B 1 2 ? 17.797 6.301 -8.562 1 54.34 2 ASP B C 1
ATOM 841 O O . ASP B 1 2 ? 18.438 5.312 -8.195 1 54.34 2 ASP B O 1
ATOM 845 N N . LEU B 1 3 ? 16.672 6.559 -7.711 1 69.56 3 LEU B N 1
ATOM 846 C CA . LEU B 1 3 ? 16.016 5.43 -7.074 1 69.56 3 LEU B CA 1
ATOM 847 C C . LEU B 1 3 ? 15.594 4.391 -8.109 1 69.56 3 LEU B C 1
ATOM 849 O O . LEU B 1 3 ? 15.055 4.738 -9.164 1 69.56 3 LEU B O 1
ATOM 853 N N . GLN B 1 4 ? 16.344 3.264 -8.227 1 89.94 4 GLN B N 1
ATOM 854 C CA . GLN B 1 4 ? 16.016 2.121 -9.07 1 89.94 4 GLN B CA 1
ATOM 855 C C . GLN B 1 4 ? 14.562 1.69 -8.875 1 89.94 4 GLN B C 1
ATOM 857 O O . GLN B 1 4 ? 14.094 1.567 -7.742 1 89.94 4 GLN B O 1
ATOM 862 N N . THR B 1 5 ? 13.82 1.748 -10.039 1 94.94 5 THR B N 1
ATOM 863 C CA . THR B 1 5 ? 12.422 1.341 -10.008 1 94.94 5 THR B CA 1
ATOM 864 C C . THR B 1 5 ? 12.25 -0.055 -10.594 1 94.94 5 THR B C 1
ATOM 866 O O . THR B 1 5 ? 12.727 -0.33 -11.703 1 94.94 5 THR B O 1
ATOM 869 N N . ILE B 1 6 ? 11.656 -0.997 -9.828 1 96.69 6 ILE B N 1
ATOM 870 C CA . ILE B 1 6 ? 11.328 -2.35 -10.266 1 96.69 6 ILE B CA 1
ATOM 871 C C . ILE B 1 6 ? 9.93 -2.371 -10.883 1 96.69 6 ILE B C 1
ATOM 873 O O . ILE B 1 6 ? 8.969 -1.906 -10.273 1 96.69 6 ILE B O 1
ATOM 877 N N . SER B 1 7 ? 9.859 -2.92 -12.07 1 96.94 7 SER B N 1
ATOM 878 C CA . SER B 1 7 ? 8.578 -2.967 -12.773 1 96.94 7 SER B CA 1
ATOM 879 C C . SER B 1 7 ? 7.793 -4.223 -12.414 1 96.94 7 SER B C 1
ATOM 881 O O . SER B 1 7 ? 8.367 -5.203 -11.93 1 96.94 7 SER B O 1
ATOM 883 N N . LYS B 1 8 ? 6.484 -4.102 -12.719 1 96.94 8 LYS B N 1
ATOM 884 C CA . LYS B 1 8 ? 5.633 -5.266 -12.516 1 96.94 8 LYS B CA 1
ATOM 885 C C . LYS B 1 8 ? 6.156 -6.469 -13.297 1 96.94 8 LYS B C 1
ATOM 887 O O . LYS B 1 8 ? 6.141 -7.594 -12.789 1 96.94 8 LYS B O 1
ATOM 892 N N . LYS B 1 9 ? 6.5 -6.25 -14.531 1 97 9 LYS B N 1
ATOM 893 C CA . LYS B 1 9 ? 6.996 -7.328 -15.383 1 97 9 LYS B CA 1
ATOM 894 C C . LYS B 1 9 ? 8.188 -8.031 -14.734 1 97 9 LYS B C 1
ATOM 896 O O . LYS B 1 9 ? 8.25 -9.266 -14.719 1 97 9 LYS B O 1
ATOM 901 N N . GLN B 1 10 ? 9.156 -7.238 -14.25 1 97.5 10 GLN B N 1
ATOM 902 C CA . GLN B 1 10 ? 10.32 -7.793 -13.562 1 97.5 10 GLN B CA 1
ATOM 903 C C . GLN B 1 10 ? 9.914 -8.555 -12.312 1 97.5 10 GLN B C 1
ATOM 905 O O . GLN B 1 10 ? 10.438 -9.641 -12.039 1 97.5 10 GLN B O 1
ATOM 910 N N . LEU B 1 11 ? 9.016 -7.973 -11.578 1 97.69 11 LEU B N 1
ATOM 911 C CA . LEU B 1 11 ? 8.531 -8.609 -10.359 1 97.69 11 LEU B CA 1
ATOM 912 C C . LEU B 1 11 ? 7.871 -9.945 -10.664 1 97.69 11 LEU B C 1
ATOM 914 O O . LEU B 1 11 ? 8.156 -10.953 -10.008 1 97.69 11 LEU B O 1
ATOM 918 N N . VAL B 1 12 ? 7.023 -9.898 -11.688 1 98.19 12 VAL B N 1
ATOM 919 C CA . VAL B 1 12 ? 6.301 -11.102 -12.078 1 98.19 12 VAL B CA 1
ATOM 920 C C . VAL B 1 12 ? 7.293 -12.188 -12.508 1 98.19 12 VAL B C 1
ATOM 922 O O . VAL B 1 12 ? 7.133 -13.359 -12.156 1 98.19 12 VAL B O 1
ATOM 925 N N . ALA B 1 13 ? 8.266 -11.812 -13.266 1 98.25 13 ALA B N 1
ATOM 926 C CA . ALA B 1 13 ? 9.289 -12.758 -13.719 1 98.25 13 ALA B CA 1
ATOM 927 C C . ALA B 1 13 ? 10.008 -13.391 -12.539 1 98.25 13 ALA B C 1
ATOM 929 O O . ALA B 1 13 ? 10.234 -14.609 -12.516 1 98.25 13 ALA B O 1
ATOM 930 N N . GLU B 1 14 ? 10.367 -12.641 -11.586 1 98.06 14 GLU B N 1
ATOM 931 C CA . GLU B 1 14 ? 11.078 -13.141 -10.414 1 98.06 14 GLU B CA 1
ATOM 932 C C . GLU B 1 14 ? 10.188 -14.047 -9.57 1 98.06 14 GLU B C 1
ATOM 934 O O . GLU B 1 14 ? 10.641 -15.086 -9.086 1 98.06 14 GLU B O 1
ATOM 939 N N . VAL B 1 15 ? 8.953 -13.594 -9.367 1 98.12 15 VAL B N 1
ATOM 940 C CA . VAL B 1 15 ? 8 -14.43 -8.641 1 98.12 15 VAL B CA 1
ATOM 941 C C . VAL B 1 15 ? 7.855 -15.781 -9.336 1 98.12 15 VAL B C 1
ATOM 943 O O . VAL B 1 15 ? 7.934 -16.828 -8.695 1 98.12 15 VAL B O 1
ATOM 946 N N . ALA B 1 16 ? 7.637 -15.758 -10.641 1 98 16 ALA B N 1
ATOM 947 C CA . ALA B 1 16 ? 7.445 -16.969 -11.43 1 98 16 ALA B CA 1
ATOM 948 C C . ALA B 1 16 ? 8.625 -17.922 -11.266 1 98 16 ALA B C 1
ATOM 950 O O . ALA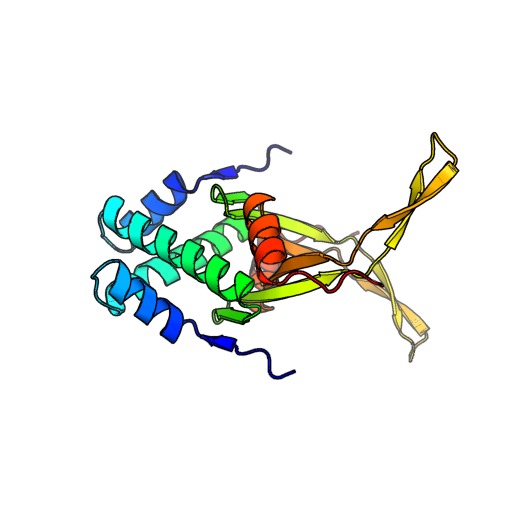 B 1 16 ? 8.43 -19.125 -11.094 1 98 16 ALA B O 1
ATOM 951 N N . GLN B 1 17 ? 9.789 -17.359 -11.297 1 98 17 GLN B N 1
ATOM 952 C CA . GLN B 1 17 ? 11.008 -18.156 -11.148 1 98 17 GLN B CA 1
ATOM 953 C C . GLN B 1 17 ? 11.078 -18.797 -9.766 1 98 17 GLN B C 1
ATOM 955 O O . GLN B 1 17 ? 11.391 -19.969 -9.641 1 98 17 GLN B O 1
ATOM 960 N N . THR B 1 18 ? 10.758 -18.094 -8.766 1 97.25 18 THR B N 1
ATOM 961 C CA . THR B 1 18 ? 10.875 -18.547 -7.387 1 97.25 18 THR B CA 1
ATOM 962 C C . THR B 1 18 ? 9.867 -19.656 -7.094 1 97.25 18 THR B C 1
ATOM 964 O O . THR B 1 18 ? 10.195 -20.641 -6.445 1 97.25 18 THR B O 1
ATOM 967 N N . VAL B 1 19 ? 8.609 -19.438 -7.543 1 96.81 19 VAL B N 1
ATOM 968 C CA . VAL B 1 19 ? 7.555 -20.391 -7.223 1 96.81 19 VAL B CA 1
ATOM 969 C C . VAL B 1 19 ? 7.48 -21.469 -8.305 1 96.81 19 VAL B C 1
ATOM 971 O O . VAL B 1 19 ? 6.602 -22.344 -8.273 1 96.81 19 VAL B O 1
ATOM 974 N N . GLU B 1 20 ? 8.336 -21.391 -9.336 1 96.88 20 GLU B N 1
ATOM 975 C CA . GLU B 1 20 ? 8.438 -22.375 -10.414 1 96.88 20 GLU B CA 1
ATOM 976 C C . GLU B 1 20 ? 7.133 -22.469 -11.195 1 96.88 20 GLU B C 1
ATOM 978 O O . GLU B 1 20 ? 6.605 -23.562 -11.391 1 96.88 20 GLU B O 1
ATOM 983 N N . MET B 1 21 ? 6.641 -21.422 -11.648 1 97.06 21 MET B N 1
ATOM 984 C CA . MET B 1 21 ? 5.457 -21.297 -12.5 1 97.06 21 MET B CA 1
ATOM 985 C C . MET B 1 21 ? 5.75 -20.438 -13.719 1 97.06 21 MET B C 1
ATOM 987 O O . MET B 1 21 ? 6.828 -19.844 -13.828 1 97.06 21 MET B O 1
ATOM 991 N N . THR B 1 22 ? 4.836 -20.5 -14.664 1 97.19 22 THR B N 1
ATOM 992 C CA . THR B 1 22 ? 5.004 -19.656 -15.836 1 97.19 22 THR B CA 1
ATOM 993 C C . THR B 1 22 ? 4.738 -18.188 -15.492 1 97.19 22 THR B C 1
ATOM 995 O O . THR B 1 22 ? 3.994 -17.906 -14.555 1 97.19 22 THR B O 1
ATOM 998 N N . GLN B 1 23 ? 5.352 -17.312 -16.203 1 97.81 23 GLN B N 1
ATOM 999 C CA . GLN B 1 23 ? 5.105 -15.891 -16.016 1 97.81 23 GLN B CA 1
ATOM 1000 C C . GLN B 1 23 ? 3.639 -15.547 -16.25 1 97.81 23 GLN B C 1
ATOM 1002 O O . GLN B 1 23 ? 3.096 -14.648 -15.602 1 97.81 23 GLN B O 1
ATOM 1007 N N . LYS B 1 24 ? 3.094 -16.281 -17.156 1 97.5 24 LYS B N 1
ATOM 1008 C CA . LYS B 1 24 ? 1.68 -16.062 -17.453 1 97.5 24 LYS B CA 1
ATOM 1009 C C . LYS B 1 24 ? 0.811 -16.344 -16.234 1 97.5 24 LYS B C 1
ATOM 1011 O O . LYS B 1 24 ? -0.036 -15.531 -15.867 1 97.5 24 LYS B O 1
ATOM 1016 N N . ASP B 1 25 ? 1.049 -17.469 -15.633 1 97.25 25 ASP B N 1
ATOM 1017 C CA . ASP B 1 25 ? 0.271 -17.859 -14.461 1 97.25 25 ASP B CA 1
ATOM 1018 C C . ASP B 1 25 ? 0.523 -16.922 -13.289 1 97.25 25 ASP B C 1
ATOM 1020 O O . ASP B 1 25 ? -0.42 -16.469 -12.633 1 97.25 25 ASP B O 1
ATOM 1024 N N . ALA B 1 26 ? 1.769 -16.641 -13.016 1 98 26 ALA B N 1
ATOM 1025 C CA . ALA B 1 26 ? 2.117 -15.734 -11.93 1 98 26 ALA B CA 1
ATOM 1026 C C . ALA B 1 26 ? 1.494 -14.359 -12.156 1 98 26 ALA B C 1
ATOM 1028 O O . ALA B 1 26 ? 0.962 -13.75 -11.219 1 98 26 ALA B O 1
ATOM 1029 N N . GLY B 1 27 ? 1.59 -13.93 -13.367 1 98 27 GLY B N 1
ATOM 1030 C CA . GLY B 1 27 ? 1.008 -12.641 -13.719 1 98 27 GLY B CA 1
ATOM 1031 C C . GLY B 1 27 ? -0.492 -12.586 -13.5 1 98 27 GLY B C 1
ATOM 1032 O O . GLY B 1 27 ? -1.018 -11.586 -13.016 1 98 27 GLY B O 1
ATOM 1033 N N . ALA B 1 28 ? -1.13 -13.633 -13.898 1 97.94 28 ALA B N 1
ATOM 1034 C CA . ALA B 1 28 ? -2.58 -13.695 -13.742 1 97.94 28 ALA B CA 1
ATOM 1035 C C . ALA B 1 28 ? -2.977 -13.617 -12.273 1 97.94 28 ALA B C 1
ATOM 1037 O O . ALA B 1 28 ? -3.951 -12.953 -11.922 1 97.94 28 ALA B O 1
ATOM 1038 N N . VAL B 1 29 ? -2.26 -14.344 -11.469 1 98.19 29 VAL B N 1
ATOM 1039 C CA . VAL B 1 29 ? -2.539 -14.359 -10.031 1 98.19 29 VAL B CA 1
ATOM 1040 C C . VAL B 1 29 ? -2.33 -12.961 -9.453 1 98.19 29 VAL B C 1
ATOM 1042 O O . VAL B 1 29 ? -3.184 -12.453 -8.719 1 98.19 29 VAL B O 1
ATOM 1045 N N . ILE B 1 30 ? -1.236 -12.328 -9.773 1 98.12 30 ILE B N 1
ATOM 1046 C CA . ILE B 1 30 ? -0.898 -11.008 -9.25 1 98.12 30 ILE B CA 1
ATOM 1047 C C . ILE B 1 30 ? -1.919 -9.984 -9.742 1 98.12 30 ILE B C 1
ATOM 1049 O O . ILE B 1 30 ? -2.393 -9.148 -8.969 1 98.12 30 ILE B O 1
ATOM 1053 N N . ASP B 1 31 ? -2.275 -10.062 -10.984 1 97.75 31 ASP B N 1
ATOM 1054 C CA . ASP B 1 31 ? -3.266 -9.148 -11.539 1 97.75 31 ASP B CA 1
ATOM 1055 C C . ASP B 1 31 ? -4.602 -9.273 -10.812 1 97.75 31 ASP B C 1
ATOM 1057 O O . ASP B 1 31 ? -5.227 -8.266 -10.469 1 97.75 31 ASP B O 1
ATOM 1061 N N . GLU B 1 32 ? -5.016 -10.445 -10.625 1 98.12 32 GLU B N 1
ATOM 1062 C CA . GLU B 1 32 ? -6.285 -10.672 -9.938 1 98.12 32 GLU B CA 1
ATOM 1063 C C . GLU B 1 32 ? -6.215 -10.211 -8.484 1 98.12 32 GLU B C 1
ATOM 1065 O O . GLU B 1 32 ? -7.191 -9.688 -7.949 1 98.12 32 GLU B O 1
ATOM 1070 N N . PHE B 1 33 ? -5.102 -10.5 -7.832 1 97.88 33 PHE B N 1
ATOM 1071 C CA . PHE B 1 33 ? -4.883 -10.07 -6.457 1 97.88 33 PHE B CA 1
ATOM 1072 C C . PHE B 1 33 ? -5.043 -8.555 -6.332 1 97.88 33 PHE B C 1
ATOM 1074 O O . PHE B 1 33 ? -5.789 -8.078 -5.477 1 97.88 33 PHE B O 1
ATOM 1081 N N . ILE B 1 34 ? -4.441 -7.805 -7.227 1 97.44 34 ILE B N 1
ATOM 1082 C CA . ILE B 1 34 ? -4.484 -6.348 -7.254 1 97.44 34 ILE B CA 1
ATOM 1083 C C . ILE B 1 34 ? -5.902 -5.875 -7.559 1 97.44 34 ILE B C 1
ATOM 1085 O O . ILE B 1 34 ? -6.402 -4.941 -6.93 1 97.44 34 ILE B O 1
ATOM 1089 N N . ARG B 1 35 ? -6.465 -6.516 -8.492 1 96.75 35 ARG B N 1
ATOM 1090 C CA . ARG B 1 35 ? -7.836 -6.18 -8.859 1 96.75 35 ARG B CA 1
ATOM 1091 C C . ARG B 1 35 ? -8.773 -6.32 -7.66 1 96.75 35 ARG B C 1
ATOM 1093 O O . ARG B 1 35 ? -9.602 -5.445 -7.406 1 96.75 35 ARG B O 1
ATOM 1100 N N . LEU B 1 36 ? -8.672 -7.398 -6.941 1 97.38 36 LEU B N 1
ATOM 1101 C CA . LEU B 1 36 ? -9.539 -7.676 -5.797 1 97.38 36 LEU B CA 1
ATOM 1102 C C . LEU B 1 36 ? -9.328 -6.645 -4.695 1 97.38 36 LEU B C 1
ATOM 1104 O O . LEU B 1 36 ? -10.289 -6.234 -4.031 1 97.38 36 LEU B O 1
ATOM 1108 N N . ILE B 1 37 ? -8.109 -6.246 -4.445 1 97.31 37 ILE B N 1
ATOM 1109 C CA . ILE B 1 37 ? -7.848 -5.199 -3.463 1 97.31 37 ILE B CA 1
ATOM 1110 C C . ILE B 1 37 ? -8.609 -3.932 -3.848 1 97.31 37 ILE B C 1
ATOM 1112 O O . ILE B 1 37 ? -9.289 -3.334 -3.016 1 97.31 37 ILE B O 1
ATOM 1116 N N . GLY B 1 38 ? -8.438 -3.561 -5.113 1 96.31 38 GLY B N 1
ATOM 1117 C CA . GLY B 1 38 ? -9.18 -2.404 -5.598 1 96.31 38 GLY B CA 1
ATOM 1118 C C . GLY B 1 38 ? -10.68 -2.533 -5.406 1 96.31 38 GLY B C 1
ATOM 1119 O O . GLY B 1 38 ? -11.344 -1.58 -4.992 1 96.31 38 GLY B O 1
ATOM 1120 N N . LYS B 1 39 ? -11.172 -3.666 -5.727 1 96.25 39 LYS B N 1
ATOM 1121 C CA . LYS B 1 39 ? -12.602 -3.938 -5.594 1 96.25 39 LYS B CA 1
ATOM 1122 C C . LYS B 1 39 ? -13.055 -3.779 -4.145 1 96.25 39 LYS B C 1
ATOM 1124 O O . LYS B 1 39 ? -14.047 -3.104 -3.873 1 96.25 39 LYS B O 1
ATOM 1129 N N . TYR B 1 40 ? -12.352 -4.383 -3.242 1 97.06 40 TYR B N 1
ATOM 1130 C CA . TYR B 1 40 ? -12.758 -4.359 -1.842 1 97.06 40 TYR B CA 1
ATOM 1131 C C . TYR B 1 40 ? -12.648 -2.953 -1.265 1 97.06 40 TYR B C 1
ATOM 1133 O O . TYR B 1 40 ? -13.484 -2.535 -0.462 1 97.06 40 TYR B O 1
ATOM 1141 N N . LEU B 1 41 ? -11.656 -2.215 -1.621 1 96.56 41 LEU B N 1
ATOM 1142 C CA . LEU B 1 41 ? -11.547 -0.824 -1.197 1 96.56 41 LEU B CA 1
ATOM 1143 C C . LEU B 1 41 ? -12.711 0.002 -1.736 1 96.56 41 LEU B C 1
ATOM 1145 O O . LEU B 1 41 ? -13.211 0.895 -1.051 1 96.56 41 LEU B O 1
ATOM 1149 N N . SER B 1 42 ? -13.078 -0.313 -2.945 1 95.56 42 SER B N 1
ATOM 1150 C CA . SER B 1 42 ? -14.211 0.385 -3.539 1 95.56 42 SER B CA 1
ATOM 1151 C C . SER B 1 42 ? -15.508 0.077 -2.787 1 95.56 42 SER B C 1
ATOM 1153 O O . SER B 1 42 ? -16.484 0.813 -2.902 1 95.56 42 SER B O 1
ATOM 1155 N N . GLU B 1 43 ? -15.547 -1.021 -2.105 1 95.06 43 GLU B N 1
ATOM 1156 C CA . GLU B 1 43 ? -16.672 -1.401 -1.259 1 95.06 43 GLU B CA 1
ATOM 1157 C C . GLU B 1 43 ? -16.469 -0.93 0.178 1 95.06 43 GLU B C 1
ATOM 1159 O O . GLU B 1 43 ? -17.188 -1.352 1.084 1 95.06 43 GLU B O 1
ATOM 1164 N N . ASN B 1 44 ? -15.445 -0.156 0.397 1 94.94 44 ASN B N 1
ATOM 1165 C CA . ASN B 1 44 ? -15.047 0.401 1.686 1 94.94 44 ASN B CA 1
ATOM 1166 C C . ASN B 1 44 ? -14.734 -0.696 2.699 1 94.94 44 ASN B C 1
ATOM 1168 O O . ASN B 1 44 ? -15.023 -0.551 3.887 1 94.94 44 ASN B O 1
ATOM 1172 N N . LYS B 1 45 ? -14.258 -1.795 2.209 1 96.62 45 LYS B N 1
ATOM 1173 C CA . LYS B 1 45 ? -13.773 -2.871 3.068 1 96.62 45 LYS B CA 1
ATOM 1174 C C . LYS B 1 45 ? -12.266 -2.781 3.266 1 96.62 45 LYS B C 1
ATOM 1176 O O . LYS B 1 45 ? -11.555 -2.197 2.441 1 96.62 45 LYS B O 1
ATOM 1181 N N . GLU B 1 46 ? -11.805 -3.361 4.344 1 97.62 46 GLU B N 1
ATOM 1182 C CA . GLU B 1 46 ? -10.375 -3.4 4.629 1 97.62 46 GLU B CA 1
ATOM 1183 C C . GLU B 1 46 ? -9.773 -4.758 4.262 1 97.62 46 GLU B C 1
ATOM 1185 O O . GLU B 1 46 ? -10.445 -5.785 4.363 1 97.62 46 GLU B O 1
ATOM 1190 N N . VAL B 1 47 ? -8.594 -4.723 3.797 1 97.88 47 VAL B N 1
ATOM 1191 C CA . VAL B 1 47 ? -7.883 -5.949 3.445 1 97.88 47 VAL B CA 1
ATOM 1192 C C . VAL B 1 47 ? -6.621 -6.082 4.297 1 97.88 47 VAL B C 1
ATOM 1194 O O . VAL B 1 47 ? -5.742 -5.219 4.25 1 97.88 47 VAL B O 1
ATOM 1197 N N . SER B 1 48 ? -6.527 -7.176 5.023 1 97.88 48 SER B N 1
ATOM 1198 C CA . SER B 1 48 ? -5.395 -7.391 5.918 1 97.88 48 SER B CA 1
ATOM 1199 C C . SER B 1 48 ? -4.5 -8.523 5.414 1 97.88 48 SER B C 1
ATOM 1201 O O . SER B 1 48 ? -4.973 -9.633 5.176 1 97.88 48 SER B O 1
ATOM 1203 N N . ILE B 1 49 ? -3.275 -8.234 5.211 1 97.31 49 ILE B N 1
ATOM 1204 C CA . ILE B 1 49 ? -2.264 -9.227 4.859 1 97.31 49 ILE B CA 1
ATOM 1205 C C . ILE B 1 49 ? -1.286 -9.398 6.023 1 97.31 49 ILE B C 1
ATOM 1207 O O . ILE B 1 49 ? -0.534 -8.477 6.348 1 97.31 49 ILE B O 1
ATOM 1211 N N . PRO B 1 50 ? -1.242 -10.547 6.578 1 96.12 50 PRO B N 1
ATOM 1212 C CA . PRO B 1 50 ? -0.358 -10.766 7.727 1 96.12 50 PRO B CA 1
ATOM 1213 C C . PRO B 1 50 ? 1.107 -10.484 7.402 1 96.12 50 PRO B C 1
ATOM 1215 O O . PRO B 1 50 ? 1.58 -10.82 6.312 1 96.12 50 PRO B O 1
ATOM 1218 N N . LYS B 1 51 ? 1.754 -9.773 8.383 1 93.81 51 LYS B N 1
ATOM 1219 C CA . LYS B 1 51 ? 3.186 -9.484 8.328 1 93.81 51 LYS B CA 1
ATOM 1220 C C . LYS B 1 51 ? 3.508 -8.492 7.219 1 93.81 51 LYS B C 1
ATOM 1222 O O . LYS B 1 51 ? 4.668 -8.336 6.836 1 93.81 51 LYS B O 1
ATOM 1227 N N . PHE B 1 52 ? 2.518 -7.957 6.66 1 96.69 52 PHE B N 1
ATOM 1228 C CA . PHE B 1 52 ? 2.727 -7.016 5.562 1 96.69 52 PHE B CA 1
ATOM 1229 C C . PHE B 1 52 ? 2.051 -5.684 5.855 1 96.69 52 PHE B C 1
ATOM 1231 O O . PHE B 1 52 ? 2.725 -4.684 6.117 1 96.69 52 PHE B O 1
ATOM 1238 N N . GLY B 1 53 ? 0.683 -5.762 5.949 1 97.81 53 GLY B N 1
ATOM 1239 C CA . GLY B 1 53 ? 0.01 -4.504 6.238 1 97.81 53 GLY B CA 1
ATOM 1240 C C . GLY B 1 53 ? -1.489 -4.566 6.02 1 97.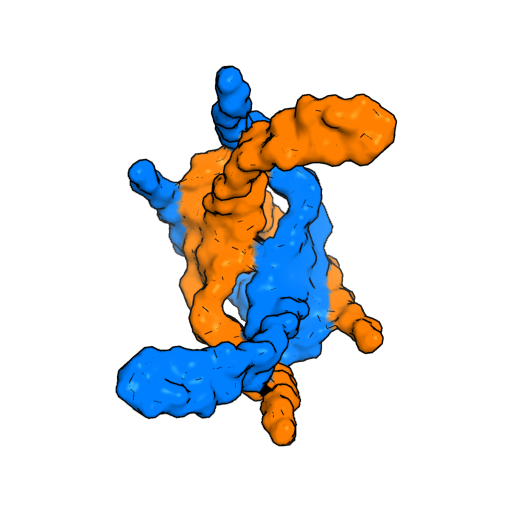81 53 GLY B C 1
ATOM 1241 O O . GLY B 1 53 ? -2.033 -5.629 5.699 1 97.81 53 GLY B O 1
ATOM 1242 N N . LEU B 1 54 ? -2.109 -3.396 6.246 1 98.12 54 LEU B N 1
ATOM 1243 C CA . LEU B 1 54 ? -3.557 -3.24 6.156 1 98.12 54 LEU B CA 1
ATOM 1244 C C . LEU B 1 54 ? -3.928 -2.195 5.109 1 98.12 54 LEU B C 1
ATOM 1246 O O . LEU B 1 54 ? -3.506 -1.041 5.199 1 98.12 54 LEU B O 1
ATOM 1250 N N . PHE B 1 55 ? -4.734 -2.645 4.105 1 98.19 55 PHE B N 1
ATOM 1251 C CA . PHE B 1 55 ? -5.312 -1.73 3.129 1 98.19 55 PHE B CA 1
ATOM 1252 C C . PHE B 1 55 ? -6.652 -1.188 3.619 1 98.19 55 PHE B C 1
ATOM 1254 O O . PHE B 1 55 ? -7.52 -1.955 4.043 1 98.19 55 PHE B O 1
ATOM 1261 N N . HIS B 1 56 ? -6.805 0.099 3.525 1 97.62 56 HIS B N 1
ATOM 1262 C CA . HIS B 1 56 ? -8.07 0.705 3.906 1 97.62 56 HIS B CA 1
ATOM 1263 C C . HIS B 1 56 ? -8.219 2.1 3.309 1 97.62 56 HIS B C 1
ATOM 1265 O O . HIS B 1 56 ? -7.262 2.648 2.762 1 97.62 56 HIS B O 1
ATOM 1271 N N . ASN B 1 57 ? -9.477 2.627 3.381 1 96.38 57 ASN B N 1
ATOM 1272 C CA . ASN B 1 57 ? -9.727 3.98 2.9 1 96.38 57 ASN B CA 1
ATOM 1273 C C . ASN B 1 57 ? -9.672 5 4.035 1 96.38 57 ASN B C 1
ATOM 1275 O O . ASN B 1 57 ? -10.164 4.738 5.137 1 96.38 57 ASN B O 1
ATOM 1279 N N . SER B 1 58 ? -9 6.016 3.742 1 96.19 58 SER B N 1
ATOM 1280 C CA . SER B 1 58 ? -9.07 7.172 4.629 1 96.19 58 SER B CA 1
ATOM 1281 C C . SER B 1 58 ? -9.992 8.25 4.059 1 96.19 58 SER B C 1
ATOM 1283 O O . SER B 1 58 ? -9.984 8.5 2.854 1 96.19 58 SER B O 1
ATOM 1285 N N . LEU B 1 59 ? -10.758 8.828 4.918 1 93.44 59 LEU B N 1
ATOM 1286 C CA . LEU B 1 59 ? -11.641 9.906 4.488 1 93.44 59 LEU B CA 1
ATOM 1287 C C . LEU B 1 59 ? -11.008 11.266 4.773 1 93.44 59 LEU B C 1
ATOM 1289 O O . LEU B 1 59 ? -10.758 11.609 5.934 1 93.44 59 LEU B O 1
ATOM 1293 N N . ARG B 1 60 ? -10.68 11.875 3.666 1 91.56 60 ARG B N 1
ATOM 1294 C CA . ARG B 1 60 ? -10.18 13.242 3.797 1 91.56 60 ARG B CA 1
ATOM 1295 C C . ARG B 1 60 ? -11.32 14.25 3.779 1 91.56 60 ARG B C 1
ATOM 129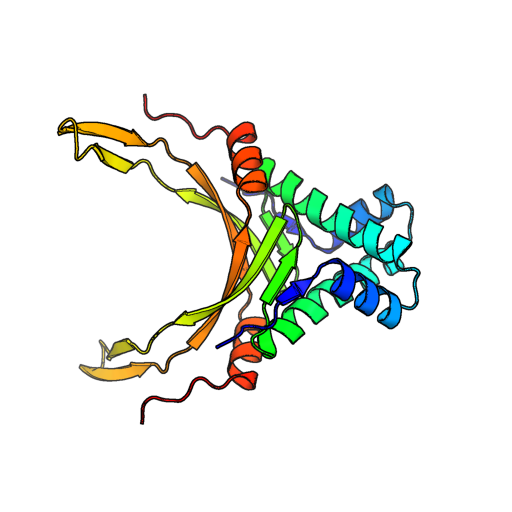7 O O . ARG B 1 60 ? -12.18 14.211 2.893 1 91.56 60 ARG B O 1
ATOM 1304 N N . GLY B 1 61 ? -11.328 15.047 4.762 1 89.81 61 GLY B N 1
ATOM 1305 C CA . GLY B 1 61 ? -12.43 15.969 4.965 1 89.81 61 GLY B CA 1
ATOM 1306 C C . GLY B 1 61 ? -12.508 17.047 3.906 1 89.81 61 GLY B C 1
ATOM 1307 O O . GLY B 1 61 ? -11.555 17.25 3.143 1 89.81 61 GLY B O 1
ATOM 1308 N N . ALA B 1 62 ? -13.68 17.703 3.98 1 88.38 62 ALA B N 1
ATOM 1309 C CA . ALA B 1 62 ? -13.891 18.844 3.084 1 88.38 62 ALA B CA 1
ATOM 1310 C C . ALA B 1 62 ? -12.984 20.016 3.459 1 88.38 62 ALA B C 1
ATOM 1312 O O . ALA B 1 62 ? -12.672 20.203 4.637 1 88.38 62 ALA B O 1
ATOM 1313 N N . ARG B 1 63 ? -12.539 20.531 2.42 1 87.12 63 ARG B N 1
ATOM 1314 C CA . ARG B 1 63 ? -11.672 21.688 2.631 1 87.12 63 ARG B CA 1
ATOM 1315 C C . ARG B 1 63 ? -12.164 22.891 1.842 1 87.12 63 ARG B C 1
ATOM 1317 O O . ARG B 1 63 ? -12.703 22.75 0.746 1 87.12 63 ARG B O 1
ATOM 1324 N N . THR B 1 64 ? -12.031 24.016 2.582 1 88.5 64 THR B N 1
ATOM 1325 C CA . THR B 1 64 ? -12.352 25.25 1.895 1 88.5 64 THR B CA 1
ATOM 1326 C C . THR B 1 64 ? -11.086 25.922 1.354 1 88.5 64 THR B C 1
ATOM 1328 O O . THR B 1 64 ? -10.102 26.062 2.078 1 88.5 64 THR B O 1
ATOM 1331 N N . MET B 1 65 ? -11.148 26.016 0.022 1 86.62 65 MET B N 1
ATOM 1332 C CA . MET B 1 65 ? -9.992 26.609 -0.643 1 86.62 65 MET B CA 1
ATOM 1333 C C . MET B 1 65 ? -10.359 27.938 -1.28 1 86.62 65 MET B C 1
ATOM 1335 O O . MET B 1 65 ? -11.523 28.188 -1.595 1 86.62 65 MET B O 1
ATOM 1339 N N . LYS B 1 66 ? -9.359 28.828 -1.243 1 89 66 LYS B N 1
ATOM 1340 C CA . LYS B 1 66 ? -9.555 30.141 -1.871 1 89 66 LYS B CA 1
ATOM 1341 C C . LYS B 1 66 ? -8.836 30.219 -3.219 1 89 66 LYS B C 1
ATOM 1343 O O . LYS B 1 66 ? -7.656 29.875 -3.32 1 89 66 LYS B O 1
ATOM 1348 N N . ASN B 1 67 ? -9.586 30.5 -4.281 1 88.81 67 ASN B N 1
ATOM 1349 C CA . ASN B 1 67 ? -8.992 30.75 -5.594 1 88.81 67 ASN B CA 1
ATOM 1350 C C . ASN B 1 67 ? -8.219 32.062 -5.629 1 88.81 67 ASN B C 1
ATOM 1352 O O . ASN B 1 67 ? -8.797 33.125 -5.41 1 88.81 67 ASN B O 1
ATOM 1356 N N . LEU B 1 68 ? -6.996 31.906 -5.746 1 88.81 68 LEU B N 1
ATOM 1357 C CA . LEU B 1 68 ? -6.117 33.062 -5.68 1 88.81 68 LEU B CA 1
ATOM 1358 C C . LEU B 1 68 ? -6.477 34.094 -6.758 1 88.81 68 LEU B C 1
ATOM 1360 O O . LEU B 1 68 ? -6.402 35.281 -6.527 1 88.81 68 LEU B O 1
ATOM 1364 N N . LYS B 1 69 ? -6.879 33.719 -7.934 1 93.06 69 LYS B N 1
ATOM 1365 C CA . LYS B 1 69 ? -7.16 34.562 -9.086 1 93.06 69 LYS B CA 1
ATOM 1366 C C . LYS B 1 69 ? -8.484 35.281 -8.914 1 93.06 69 LYS B C 1
ATOM 1368 O O . LYS B 1 69 ? -8.578 36.5 -9.195 1 93.06 69 LYS B O 1
ATOM 1373 N N . THR B 1 70 ? -9.594 34.75 -8.445 1 92.19 70 THR B N 1
ATOM 1374 C CA . THR B 1 70 ? -10.938 35.312 -8.406 1 92.19 70 THR B CA 1
ATOM 1375 C C . THR B 1 70 ? -11.305 35.75 -6.992 1 92.19 70 THR B C 1
ATOM 1377 O O . THR B 1 70 ? -12.242 36.531 -6.801 1 92.19 70 THR B O 1
ATOM 1380 N N . GLY B 1 71 ? -10.523 35.188 -6.113 1 89.69 71 GLY B N 1
ATOM 1381 C CA . GLY B 1 71 ? -10.836 35.469 -4.719 1 89.69 71 GLY B CA 1
ATOM 1382 C C . GLY B 1 71 ? -12 34.656 -4.195 1 89.69 71 GLY B C 1
ATOM 1383 O O . GLY B 1 71 ? -12.375 34.781 -3.027 1 89.69 71 GLY B O 1
ATOM 1384 N N . GLN B 1 72 ? -12.711 33.875 -5.043 1 90.69 72 GLN B N 1
ATOM 1385 C CA . GLN B 1 72 ? -13.867 33.094 -4.66 1 90.69 72 GLN B CA 1
ATOM 1386 C C . GLN B 1 72 ? -13.453 31.844 -3.881 1 90.69 72 GLN B C 1
ATOM 1388 O O . GLN B 1 72 ? -12.43 31.234 -4.191 1 90.69 72 GLN B O 1
ATOM 1393 N N . MET B 1 73 ? -14.352 31.609 -2.803 1 90.56 73 MET B N 1
ATOM 1394 C CA . MET B 1 73 ? -14.141 30.391 -2.01 1 90.56 73 MET B CA 1
ATOM 1395 C C . MET B 1 73 ? -14.812 29.188 -2.662 1 90.56 73 MET B C 1
ATOM 1397 O O . MET B 1 73 ? -15.898 29.312 -3.232 1 90.56 73 MET B O 1
ATOM 1401 N N . TYR B 1 74 ? -14.102 28.141 -2.889 1 87.62 74 TYR B N 1
ATOM 1402 C CA . TYR B 1 74 ? -14.703 26.875 -3.311 1 87.62 74 TYR B CA 1
ATOM 1403 C C . TYR B 1 74 ? -14.438 25.781 -2.291 1 87.62 74 TYR B C 1
ATOM 1405 O O . TYR B 1 74 ? -13.469 25.859 -1.527 1 87.62 74 TYR B O 1
ATOM 1413 N N . THR B 1 75 ? -15.5 24.969 -2.109 1 84.88 75 THR B N 1
ATOM 1414 C CA . THR B 1 75 ? -15.383 23.859 -1.171 1 84.88 75 THR B CA 1
ATOM 1415 C C . THR B 1 75 ? -15.102 22.547 -1.91 1 84.88 75 THR B C 1
ATOM 1417 O O . THR B 1 75 ? -15.852 22.172 -2.811 1 84.88 75 THR B O 1
ATOM 1420 N N . ALA B 1 76 ? -13.961 22.047 -1.624 1 85.38 76 ALA B N 1
ATOM 1421 C CA . ALA B 1 76 ? -13.672 20.703 -2.129 1 85.38 76 ALA B CA 1
ATOM 1422 C C . ALA B 1 76 ? -14.344 19.641 -1.269 1 85.38 76 ALA B C 1
ATOM 1424 O O . ALA B 1 76 ? -14.25 19.672 -0.04 1 85.38 76 ALA B O 1
ATOM 1425 N N . SER B 1 77 ? -15.164 18.828 -1.914 1 87.81 77 SER B N 1
ATOM 1426 C CA . SER B 1 77 ? -15.906 17.781 -1.238 1 87.81 77 SER B CA 1
ATOM 1427 C C . SER B 1 77 ? -14.961 16.781 -0.56 1 87.81 77 SER B C 1
ATOM 1429 O O . SER B 1 77 ? -13.812 16.641 -0.975 1 87.81 77 SER B O 1
ATOM 1431 N N . PRO B 1 78 ? -15.391 16.156 0.441 1 92 78 PRO B N 1
ATOM 1432 C CA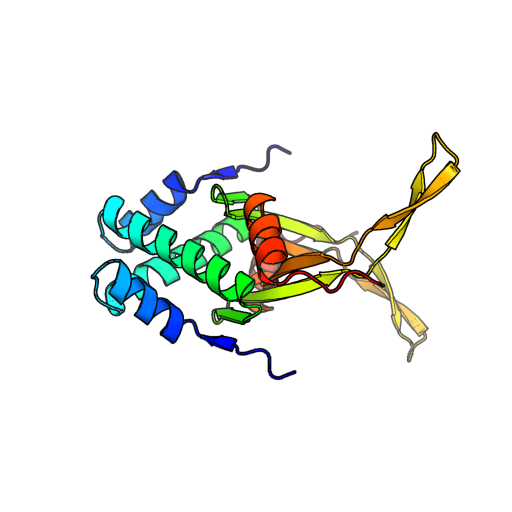 . PRO B 1 78 ? -14.602 15.086 1.032 1 92 78 PRO B CA 1
ATOM 1433 C C . PRO B 1 78 ? -14.258 13.984 0.029 1 92 78 PRO B C 1
ATOM 1435 O O . PRO B 1 78 ? -15.039 13.727 -0.896 1 92 78 PRO B O 1
ATOM 1438 N N . VAL B 1 79 ? -13.086 13.445 0.192 1 91.88 79 VAL B N 1
ATOM 1439 C CA . VAL B 1 79 ? -12.648 12.406 -0.737 1 91.88 79 VAL B CA 1
ATOM 1440 C C . VAL B 1 79 ? -12.094 11.219 0.041 1 91.88 79 VAL B C 1
ATOM 1442 O O . VAL B 1 79 ? -11.492 11.383 1.103 1 91.88 79 VAL B O 1
ATOM 1445 N N . TYR B 1 80 ? -12.352 10.031 -0.478 1 94.5 80 TYR B N 1
ATOM 1446 C CA . TYR B 1 80 ? -11.719 8.82 0.025 1 94.5 80 TYR B CA 1
ATOM 1447 C C . TYR B 1 80 ? -10.344 8.625 -0.602 1 94.5 80 TYR B C 1
ATOM 1449 O O . TYR B 1 80 ? -10.18 8.758 -1.817 1 94.5 80 TYR B O 1
ATOM 1457 N N . VAL B 1 81 ? -9.414 8.367 0.256 1 95.44 81 VAL B N 1
ATOM 1458 C CA . VAL B 1 81 ? -8.055 8.086 -0.192 1 95.44 81 VAL B CA 1
ATOM 1459 C C . VAL B 1 81 ? -7.641 6.688 0.27 1 95.44 81 VAL B C 1
ATOM 1461 O O . VAL B 1 81 ? -7.652 6.395 1.468 1 95.44 81 VAL B O 1
ATOM 1464 N N . PRO B 1 82 ? -7.348 5.836 -0.693 1 97.44 82 PRO B N 1
ATOM 1465 C CA . PRO B 1 82 ? -6.836 4.527 -0.277 1 97.44 82 PRO B CA 1
ATOM 1466 C C . PRO B 1 82 ? -5.441 4.609 0.335 1 97.44 82 PRO B C 1
ATOM 1468 O O . PRO B 1 82 ? -4.602 5.387 -0.128 1 97.44 82 PRO B O 1
ATOM 1471 N N . ILE B 1 83 ? -5.242 3.797 1.383 1 97.88 83 ILE B N 1
ATOM 1472 C CA . ILE B 1 83 ? -3.977 3.793 2.105 1 97.88 83 ILE B CA 1
ATOM 1473 C C . ILE B 1 83 ? -3.559 2.354 2.406 1 97.88 83 ILE B C 1
ATOM 1475 O O . ILE B 1 83 ? -4.41 1.485 2.613 1 97.88 83 ILE B O 1
ATOM 1479 N N . LEU B 1 84 ? -2.283 2.117 2.383 1 98.5 84 LEU B N 1
ATOM 1480 C CA . LEU B 1 84 ? -1.703 0.904 2.947 1 98.5 84 LEU B CA 1
ATOM 1481 C C . LEU B 1 84 ? -0.908 1.218 4.211 1 98.5 84 LEU B C 1
ATOM 1483 O O . LEU B 1 84 ? 0.09 1.94 4.156 1 98.5 84 LEU B O 1
ATOM 1487 N N . ARG B 1 85 ? -1.355 0.665 5.293 1 97.5 85 ARG B N 1
ATOM 1488 C CA . ARG B 1 85 ? -0.606 0.749 6.543 1 97.5 85 ARG B CA 1
ATOM 1489 C C . ARG B 1 85 ? 0.263 -0.488 6.746 1 97.5 85 ARG B C 1
ATOM 1491 O O . ARG B 1 85 ? -0.238 -1.553 7.109 1 97.5 85 ARG B O 1
ATOM 1498 N N . PHE B 1 86 ? 1.546 -0.307 6.613 1 98.19 86 PHE B N 1
ATOM 1499 C CA . PHE B 1 86 ? 2.465 -1.426 6.797 1 98.19 86 PHE B CA 1
ATOM 1500 C C . PHE B 1 86 ? 2.574 -1.802 8.266 1 98.19 86 PHE B C 1
ATOM 1502 O O . PHE B 1 86 ? 2.551 -0.931 9.141 1 98.19 86 PHE B O 1
ATOM 1509 N N . TYR B 1 87 ? 2.777 -3.068 8.531 1 97 87 TYR B N 1
ATOM 1510 C CA . TYR B 1 87 ? 2.979 -3.518 9.906 1 97 87 TYR B CA 1
ATOM 1511 C C . TYR B 1 87 ? 4.402 -3.24 10.367 1 97 87 TYR B C 1
ATOM 1513 O O . TYR B 1 87 ? 5.289 -2.98 9.547 1 97 87 TYR B O 1
ATOM 1521 N N . ASP B 1 88 ? 4.598 -3.307 11.602 1 95.12 88 ASP B N 1
ATOM 1522 C CA . ASP B 1 88 ? 5.859 -2.891 12.211 1 95.12 88 ASP B CA 1
ATOM 1523 C C . ASP B 1 88 ? 7.012 -3.775 11.742 1 95.12 88 ASP B C 1
ATOM 1525 O O . ASP B 1 88 ? 8.148 -3.309 11.617 1 95.12 88 ASP B O 1
ATOM 1529 N N . GLY B 1 89 ? 6.727 -4.949 11.539 1 95.38 89 GLY B N 1
ATOM 1530 C CA . GLY B 1 89 ? 7.762 -5.879 11.109 1 95.38 89 GLY B CA 1
ATOM 1531 C C . GLY B 1 89 ? 8.484 -5.43 9.859 1 95.38 89 GLY B C 1
ATOM 1532 O O . GLY B 1 89 ? 9.719 -5.453 9.797 1 95.38 89 GLY B O 1
ATOM 1533 N N . ILE B 1 90 ? 7.773 -5.043 8.898 1 95.62 90 ILE B N 1
ATOM 1534 C CA . ILE B 1 90 ? 8.352 -4.586 7.637 1 95.62 90 ILE B CA 1
ATOM 1535 C C . ILE B 1 90 ? 9.156 -3.309 7.867 1 95.62 90 ILE B C 1
ATOM 1537 O O . ILE B 1 90 ? 10.266 -3.164 7.352 1 95.62 90 ILE B O 1
ATOM 1541 N N . LYS B 1 91 ? 8.578 -2.383 8.594 1 94.12 91 LYS B N 1
ATOM 1542 C CA . LYS B 1 91 ? 9.258 -1.131 8.914 1 94.12 91 LYS B CA 1
ATOM 1543 C C . LYS B 1 91 ? 10.602 -1.39 9.578 1 94.12 91 LYS B C 1
ATOM 1545 O O . LYS B 1 91 ? 11.609 -0.762 9.234 1 94.12 91 LYS B O 1
ATOM 1550 N N . GLU B 1 92 ? 10.57 -2.305 10.5 1 93.94 92 GLU B N 1
ATOM 1551 C CA . GLU B 1 92 ? 11.797 -2.656 11.211 1 93.94 92 GLU B CA 1
ATOM 1552 C C . GLU B 1 92 ? 12.828 -3.256 10.266 1 93.94 92 GLU B C 1
ATOM 1554 O O . GLU B 1 92 ? 14.016 -2.939 10.359 1 93.94 92 GLU B O 1
ATOM 1559 N N . GLU B 1 93 ? 12.344 -4.078 9.445 1 94.38 93 GLU B N 1
ATOM 1560 C CA . GLU B 1 93 ? 13.234 -4.699 8.469 1 94.38 93 GLU B CA 1
ATOM 1561 C C . GLU B 1 93 ? 13.883 -3.652 7.57 1 94.38 93 GLU B C 1
ATOM 1563 O O . GLU B 1 93 ? 15.094 -3.711 7.312 1 94.38 93 GLU B O 1
ATOM 1568 N N . ILE B 1 94 ? 13.156 -2.771 7.086 1 95.06 94 ILE B N 1
ATOM 1569 C CA . ILE B 1 94 ? 13.633 -1.722 6.191 1 95.06 94 ILE B CA 1
ATOM 1570 C C . ILE B 1 94 ? 14.664 -0.859 6.918 1 95.06 94 ILE B C 1
ATOM 1572 O O . ILE B 1 94 ? 15.727 -0.553 6.367 1 95.06 94 ILE B O 1
ATOM 1576 N N . ASN B 1 95 ? 14.344 -0.552 8.156 1 93.69 95 ASN B N 1
ATOM 1577 C CA . ASN B 1 95 ? 15.227 0.338 8.898 1 93.69 95 ASN B CA 1
ATOM 1578 C C . ASN B 1 95 ? 16.469 -0.394 9.391 1 93.69 95 ASN B C 1
ATOM 1580 O O . ASN B 1 95 ? 17.5 0.233 9.672 1 93.69 95 ASN B O 1
ATOM 1584 N N . GLN B 1 96 ? 16.391 -1.709 9.539 1 92.62 96 GLN B N 1
ATOM 1585 C CA . GLN B 1 96 ? 17.562 -2.516 9.836 1 92.62 96 GLN B CA 1
ATOM 1586 C C . GLN B 1 96 ? 18.5 -2.59 8.641 1 92.62 96 GLN B C 1
ATOM 1588 O O . GLN B 1 96 ? 19.719 -2.625 8.797 1 92.62 96 GLN B O 1
ATOM 1593 N N . SER B 1 97 ? 17.922 -2.537 7.508 1 92.62 97 SER B N 1
ATOM 1594 C CA . SER B 1 97 ? 18.688 -2.674 6.273 1 92.62 97 SER B CA 1
ATOM 1595 C C . SER B 1 97 ? 19.25 -1.331 5.816 1 92.62 97 SER B C 1
ATOM 1597 O O . SER B 1 97 ? 20.391 -1.257 5.332 1 92.62 97 SER B O 1
ATOM 1599 N N . LEU B 1 98 ? 18.609 -0.264 5.867 1 88.19 98 LEU B N 1
ATOM 1600 C CA . LEU B 1 98 ? 18.984 1.03 5.312 1 88.19 98 LEU B CA 1
ATOM 1601 C C . LEU B 1 98 ? 19.641 1.908 6.367 1 88.19 98 LEU B C 1
ATOM 1603 O O . LEU B 1 98 ? 20.516 2.73 6.051 1 88.19 98 LEU B O 1
ATOM 1607 N N . LYS B 1 99 ? 19.562 1.65 7.574 1 79.69 99 LYS B N 1
ATOM 1608 C CA . LYS B 1 99 ? 20.109 2.387 8.711 1 79.69 99 LYS B CA 1
ATOM 1609 C C . LYS B 1 99 ? 20.219 3.875 8.398 1 79.69 99 LYS B C 1
ATOM 1611 O O . LYS B 1 99 ? 21.188 4.309 7.777 1 79.69 99 LYS B O 1
ATOM 1616 N N . PRO B 1 100 ? 19.094 4.566 8.633 1 73.06 100 PRO B N 1
ATOM 1617 C CA . PRO B 1 100 ? 19.234 6 8.367 1 73.06 100 PRO B CA 1
ATOM 1618 C C . PRO B 1 100 ? 20.312 6.66 9.219 1 73.06 100 PRO B C 1
ATOM 1620 O O . PRO B 1 100 ? 20.594 6.199 10.328 1 73.06 100 PRO B O 1
ATOM 1623 N N . GLU B 1 101 ? 21.266 7.242 8.617 1 63.97 101 GLU B N 1
ATOM 1624 C CA . GLU B 1 101 ? 22.391 7.848 9.328 1 63.97 101 GLU B CA 1
ATOM 1625 C C . GLU B 1 101 ? 21.906 8.695 10.508 1 63.97 101 GLU B C 1
ATOM 1627 O O . GLU B 1 101 ? 20.922 9.438 10.383 1 63.97 101 GLU B O 1
ATOM 1632 N N . GLN B 1 102 ? 22.188 8.117 11.719 1 60.16 102 GLN B N 1
ATOM 1633 C CA . GLN B 1 102 ? 21.922 8.828 12.969 1 60.16 102 GLN B CA 1
ATOM 1634 C C . GLN B 1 102 ? 22.562 10.211 12.969 1 60.16 102 GLN B C 1
ATOM 1636 O O . GLN B 1 102 ? 23.641 10.398 12.398 1 60.16 102 GLN B O 1
ATOM 1641 N N . PRO B 1 103 ? 21.688 11.281 13.047 1 55.34 103 PRO B N 1
ATOM 1642 C CA . PRO B 1 103 ? 22.391 12.555 13.203 1 55.34 103 PRO B CA 1
ATOM 1643 C C . PRO B 1 103 ? 23.547 12.477 14.203 1 55.34 103 PRO B C 1
ATOM 1645 O O . PRO B 1 103 ? 23.422 11.812 15.234 1 55.34 103 PRO B O 1
ATOM 1648 N N . GLN B 1 104 ? 24.812 12.516 13.758 1 42.88 104 GLN B N 1
ATOM 1649 C CA . GLN B 1 104 ? 25.891 12.758 14.711 1 42.88 104 GLN B CA 1
ATOM 1650 C C . GLN B 1 104 ? 25.531 13.906 15.648 1 42.88 104 GLN B C 1
ATOM 1652 O O . GLN B 1 104 ? 24.953 14.906 15.227 1 42.88 104 GLN B O 1
#

Nearest PDB structures (foldseek):
  5lvt-assembly2_B  TM=8.740E-01  e=1.223E-08  Lactococcus lactis subsp. lactis Il1403
  4qju-assembly1_B  TM=8.733E-01  e=4.445E-08  Staphylococcus aureus subsp. aureus Mu50
  1p78-assembly1_B  TM=9.084E-01  e=1.097E-07  Anabaena sp.
  3rhi-assembly1_A  TM=8.359E-01  e=3.220E-08  Bacillus anthracis str. Sterne
  4dky-assembly2_B  TM=8.219E-01  e=7.944E-08  Mycobacterium tuberculosis H37Ra

Radius of gyration: 20.04 Å; Cα contacts (8 Å, |Δi|>4): 366; chains: 2; bounding box: 51×60×50 Å

Foldseek 3Di:
DPPDDDDPLNVLVVVCVVVVHDSVVSVVVVVVVVVVLVVCQVVQHKDDDPQFWIKGKDKDQKDWDADPPPRDIDIDHIDIDIDTGTDVNVVVVVCVVPVDPDDD/DPPDDDDPLNVLVVVCVVVVHDSVVSVVVVVVVVVVLVVCQVVQHKDDDPQFWIKGKDKDQKDWDADPPPRDIDIDHIDIDIDTGTDVNVVVVVCVVPVDPDDD

InterPro domains:
  IPR000119 Histone-like DNA-binding protein [PF00216] (7-95)
  IPR000119 Histone-like DNA-binding protein [PTHR33175] (4-97)
  IPR000119 Histone-like DNA-binding protein [SM00411] (6-95)
  IPR010992 Integration host factor (IHF)-like DNA-binding domain superfamily [G3DSA:4.10.520.10] (2-96)
  IPR010992 Integration host factor (IHF)-like DNA-binding domain superfamily [SSF47729] (5-96)

Secondary structure (DSSP, 8-state):
---PEEEHHHHHHHHHHHHT--HHHHHHHHHHHHHHHHHHHHTT-EEEETTTEEEEEEEEPPEEEE-TTT--EEEEPPEEEEEEEE-HHHHHHHHHHH------/---PEEEHHHHHHHHHHHHT--HHHHHHHHHHHHHHHHHHHHTT-EEEETTTEEEEEEEEPPEEEE-TTT--EEEEPPEEEEEEEE-HHHHHHHHHHH------